Protein AF-A0AAE1WZP8-F1 (afdb_monomer_lite)

InterPro domains:
  IPR043128 Reverse transcriptase/Diguanylate cyclase domain [G3DSA:3.30.70.270] (137-211)
  IPR043502 DNA/RNA polymerase superfamily [SSF56672] (82-209)
  IPR051320 Viral Replication and Maturation Polyprotein [PTHR33064] (135-206)

Sequence (213 aa):
MIGGAFGMPWFRVKTPPIYFHDTGADILLEIKNLKEAVQELKTIELSEESKLSLENVKRLIQRNFSENPLAWWDRNKIEATLKIKEECKYEYVRYKPIQMNMEDKKEMQMIIKEHINLGLIEPGISAYSSPGFLEHIVEKIRNFPDILKDKKHLQSFLGVVNFAGIFIKDLAKYRKNFRPLLKETESVKWKWEEIHTQRVRELKQVCNTTRRG

Structure (mmCIF, N/CA/C/O backbone):
data_AF-A0AAE1WZP8-F1
#
_entry.id   AF-A0AAE1WZP8-F1
#
loop_
_atom_site.group_PDB
_atom_site.id
_atom_site.type_symbol
_atom_site.label_atom_id
_atom_site.label_alt_id
_atom_site.label_comp_id
_atom_site.label_asym_id
_atom_site.label_entity_id
_atom_site.label_seq_id
_atom_site.pdbx_PDB_ins_code
_atom_site.Cartn_x
_atom_site.Cartn_y
_atom_site.Cartn_z
_atom_site.occupancy
_atom_site.B_iso_or_equiv
_atom_site.auth_seq_id
_atom_site.auth_comp_id
_atom_site.auth_asym_id
_atom_site.auth_atom_id
_atom_site.pdbx_PDB_model_num
ATOM 1 N N . MET A 1 1 ? -45.539 -80.902 21.750 1.00 34.12 1 MET A N 1
ATOM 2 C CA . MET A 1 1 ? -44.436 -81.749 21.257 1.00 34.12 1 MET A CA 1
ATOM 3 C C . MET A 1 1 ? -43.178 -80.897 21.224 1.00 34.12 1 MET A C 1
ATOM 5 O O . MET A 1 1 ? -43.237 -79.866 20.579 1.00 34.12 1 MET A O 1
ATOM 9 N N . ILE A 1 2 ? -42.132 -81.349 21.940 1.00 34.28 2 ILE A N 1
ATOM 10 C CA . ILE A 1 2 ? -40.676 -81.123 21.741 1.00 34.28 2 ILE A CA 1
ATOM 11 C C . ILE A 1 2 ? -40.181 -79.675 21.529 1.00 34.28 2 ILE A C 1
ATOM 13 O O . ILE A 1 2 ? -40.599 -78.997 20.610 1.00 34.28 2 ILE A O 1
ATOM 17 N N . GLY A 1 3 ? -39.226 -79.142 22.285 1.00 33.25 3 GLY A N 1
ATOM 18 C CA . GLY A 1 3 ? -38.336 -79.727 23.280 1.00 33.25 3 GLY A CA 1
ATOM 19 C C . GLY A 1 3 ? -37.369 -78.652 23.786 1.00 33.25 3 GLY A C 1
ATOM 20 O O . GLY A 1 3 ? -37.093 -77.675 23.093 1.00 33.25 3 GLY A O 1
ATOM 21 N N . GLY A 1 4 ? -36.887 -78.826 25.015 1.00 40.91 4 GLY A N 1
ATOM 22 C CA . GLY A 1 4 ? -35.763 -78.064 25.549 1.00 40.91 4 GLY A CA 1
ATOM 23 C C . GLY A 1 4 ? -34.424 -78.728 25.221 1.00 40.91 4 GLY A C 1
ATOM 24 O O . GLY A 1 4 ? -34.365 -79.943 25.063 1.00 40.91 4 GLY A O 1
ATOM 25 N N . ALA A 1 5 ? -33.362 -77.924 25.172 1.00 38.69 5 ALA A N 1
ATOM 26 C CA . ALA A 1 5 ? -31.972 -78.283 25.485 1.00 38.69 5 ALA A CA 1
ATOM 27 C C . ALA A 1 5 ? -31.170 -76.966 25.571 1.00 38.69 5 ALA A C 1
ATOM 29 O O . ALA A 1 5 ? -31.147 -76.199 24.618 1.00 38.69 5 ALA A O 1
ATOM 30 N N . PHE A 1 6 ? -30.804 -76.510 26.771 1.00 39.47 6 PHE A N 1
ATOM 31 C CA . PHE A 1 6 ? -29.523 -76.744 27.463 1.00 39.47 6 PHE A CA 1
ATOM 32 C C . PHE A 1 6 ? -28.295 -76.087 26.806 1.00 39.47 6 PHE A C 1
ATOM 34 O O . PHE A 1 6 ? -27.862 -76.476 25.729 1.00 39.47 6 PHE A O 1
ATOM 41 N N . GLY A 1 7 ? -27.694 -75.143 27.542 1.00 35.16 7 GLY A N 1
ATOM 42 C CA . GLY A 1 7 ? -26.375 -74.562 27.279 1.00 35.16 7 GLY A CA 1
ATOM 43 C C . GLY A 1 7 ? -26.031 -73.443 28.274 1.00 35.16 7 GLY A C 1
ATOM 44 O O . GLY A 1 7 ? -26.263 -72.273 27.990 1.00 35.16 7 GLY A O 1
ATOM 45 N N . MET A 1 8 ? -25.518 -73.794 29.461 1.00 39.06 8 MET A N 1
ATOM 46 C CA . MET A 1 8 ? -24.848 -72.852 30.384 1.00 39.06 8 MET A CA 1
ATOM 47 C C . MET A 1 8 ? -23.425 -72.505 29.871 1.00 39.06 8 MET A C 1
ATOM 49 O O . MET A 1 8 ? -22.924 -73.199 28.991 1.00 39.06 8 MET A O 1
ATOM 53 N N . PRO A 1 9 ? -22.668 -71.588 30.503 1.00 46.19 9 PRO A N 1
ATOM 54 C CA . PRO A 1 9 ? -22.940 -70.165 30.660 1.00 46.19 9 PRO A CA 1
ATOM 55 C C . PRO A 1 9 ? -21.744 -69.345 30.122 1.00 46.19 9 PRO A C 1
ATOM 57 O O . PRO A 1 9 ? -20.611 -69.505 30.571 1.00 46.19 9 PRO A O 1
ATOM 60 N N . TRP A 1 10 ? -21.970 -68.404 29.206 1.00 38.78 10 TRP A N 1
ATOM 61 C CA . TRP A 1 10 ? -20.949 -67.391 28.924 1.00 38.78 10 TRP A CA 1
ATOM 62 C C . TRP A 1 10 ? -20.972 -66.362 30.056 1.00 38.78 10 TRP A C 1
ATOM 64 O O . TRP A 1 10 ? -22.000 -65.733 30.317 1.00 38.78 10 TRP A O 1
ATOM 74 N N . PHE A 1 11 ? -19.851 -66.233 30.764 1.00 37.28 11 PHE A N 1
ATOM 75 C CA . PHE A 1 11 ? -19.639 -65.256 31.828 1.00 37.28 11 PHE A CA 1
ATOM 76 C C . PHE A 1 11 ? -20.033 -63.850 31.353 1.00 37.28 11 PHE A C 1
ATOM 78 O O . PHE A 1 11 ? -19.379 -63.256 30.499 1.00 37.28 11 PHE A O 1
ATOM 85 N N . ARG A 1 12 ? -21.119 -63.307 31.912 1.00 41.16 12 ARG A N 1
ATOM 86 C CA . ARG A 1 12 ? -21.537 -61.923 31.682 1.00 41.16 12 ARG A CA 1
ATOM 87 C C . ARG A 1 12 ? -20.809 -61.051 32.698 1.00 41.16 12 ARG A C 1
ATOM 89 O O . ARG A 1 12 ? -21.093 -61.134 33.892 1.00 41.16 12 ARG A O 1
ATOM 96 N N . VAL A 1 13 ? -19.875 -60.225 32.234 1.00 45.53 13 VAL A N 1
ATOM 97 C CA . VAL A 1 13 ? -19.296 -59.152 33.049 1.00 45.53 13 VAL A CA 1
ATOM 98 C C . VAL A 1 13 ? -20.457 -58.266 33.504 1.00 45.53 13 VAL A C 1
ATOM 100 O O . VAL A 1 13 ? -21.122 -57.636 32.683 1.00 45.53 13 VAL A O 1
ATOM 103 N N . LYS A 1 14 ? -20.764 -58.267 34.804 1.00 40.66 14 LYS A N 1
ATOM 104 C CA . LYS A 1 14 ? -21.734 -57.336 35.388 1.00 40.66 14 LYS A CA 1
ATOM 105 C C . LYS A 1 14 ? -21.054 -55.975 35.520 1.00 40.66 14 LYS A C 1
ATOM 107 O O . LYS A 1 14 ? -20.551 -55.644 36.586 1.00 40.66 14 LYS A O 1
ATOM 112 N N . THR A 1 15 ? -21.030 -55.182 34.456 1.00 44.91 15 THR A N 1
ATOM 113 C CA . THR A 1 15 ? -20.923 -53.733 34.645 1.00 44.91 15 THR A CA 1
ATOM 114 C C . THR A 1 15 ? -22.269 -53.267 35.206 1.00 44.91 15 THR A C 1
ATOM 116 O O . THR A 1 15 ? -23.292 -53.516 34.556 1.00 44.91 15 THR A O 1
ATOM 119 N N . PRO A 1 16 ? -22.328 -52.683 36.416 1.00 38.69 16 PRO A N 1
ATOM 120 C CA . PRO A 1 16 ? -23.576 -52.137 36.930 1.00 38.69 16 PRO A CA 1
ATOM 121 C C . PRO A 1 16 ? -24.092 -51.049 35.972 1.00 38.69 16 PRO A C 1
ATOM 123 O O . PRO A 1 16 ? -23.281 -50.383 35.321 1.00 38.69 16 PRO A O 1
ATOM 126 N N . PRO A 1 17 ? -25.417 -50.869 35.843 1.00 46.97 17 PRO A N 1
ATOM 127 C CA . PRO A 1 17 ? -25.960 -49.780 35.047 1.00 46.97 17 PRO A CA 1
ATOM 128 C C . PRO A 1 17 ? -25.475 -48.464 35.653 1.00 46.97 17 PRO A C 1
ATOM 130 O O . PRO A 1 17 ? -25.632 -48.243 36.855 1.00 46.97 17 PRO A O 1
ATOM 133 N N . ILE A 1 18 ? -24.878 -47.600 34.835 1.00 47.03 18 ILE A N 1
ATOM 134 C CA . ILE A 1 18 ? -24.654 -46.209 35.221 1.00 47.03 18 ILE A CA 1
ATOM 135 C C . ILE A 1 18 ? -26.037 -45.560 35.195 1.00 47.03 18 ILE A C 1
ATOM 137 O O . ILE A 1 18 ? -26.525 -45.146 34.145 1.00 47.03 18 ILE A O 1
ATOM 141 N N . TYR A 1 19 ? -26.711 -45.559 36.341 1.00 44.88 19 TYR A N 1
ATOM 142 C CA . TYR A 1 19 ? -27.886 -44.729 36.542 1.00 44.88 19 TYR A CA 1
ATOM 143 C C . TYR A 1 19 ? -27.382 -43.300 36.715 1.00 44.88 19 TYR A C 1
ATOM 145 O O . TYR A 1 19 ? -26.834 -42.947 37.757 1.00 44.88 19 TYR A O 1
ATOM 153 N N . PHE A 1 20 ? -27.528 -42.485 35.671 1.00 48.66 20 PHE A N 1
ATOM 154 C CA . PHE A 1 20 ? -27.508 -41.042 35.851 1.00 48.66 20 PHE A CA 1
ATOM 155 C C . PHE A 1 20 ? -28.728 -40.706 36.709 1.00 48.66 20 PHE A C 1
ATOM 157 O O . PHE A 1 20 ? -29.865 -40.834 36.259 1.00 48.66 20 PHE A O 1
ATOM 164 N N . HIS A 1 21 ? -28.475 -40.386 37.975 1.00 48.47 21 HIS A N 1
ATOM 165 C CA . HIS A 1 21 ? -29.495 -40.026 38.956 1.00 48.47 21 HIS A CA 1
ATOM 166 C C . HIS A 1 21 ? -29.994 -38.588 38.807 1.00 48.47 21 HIS A C 1
ATOM 168 O O . HIS A 1 21 ? -30.741 -38.137 39.663 1.00 48.47 21 HIS A O 1
ATOM 174 N N . ASP A 1 22 ? -29.655 -37.902 37.720 1.00 55.53 22 ASP A N 1
ATOM 175 C CA . ASP A 1 22 ? -30.208 -36.586 37.440 1.00 55.53 22 ASP A CA 1
ATOM 176 C C . ASP A 1 22 ? -31.364 -36.776 36.471 1.00 55.53 22 ASP A C 1
ATOM 178 O O . ASP A 1 22 ? -31.194 -36.974 35.261 1.00 55.53 22 ASP A O 1
ATOM 182 N N . THR A 1 23 ? -32.576 -36.782 37.023 1.00 59.12 23 THR A N 1
ATOM 183 C CA . THR A 1 23 ? -33.758 -36.702 36.177 1.00 59.12 23 THR A CA 1
ATOM 184 C C . THR A 1 23 ? -33.662 -35.387 35.408 1.00 59.12 23 THR A C 1
ATOM 186 O O . THR A 1 23 ? -33.235 -34.375 35.955 1.00 59.12 23 THR A O 1
ATOM 189 N N . GLY A 1 24 ? -34.047 -35.350 34.129 1.00 60.78 24 GLY A N 1
ATOM 190 C CA . GLY A 1 24 ? -34.018 -34.098 33.355 1.00 60.78 24 GLY A CA 1
ATOM 191 C C . GLY A 1 24 ? -34.759 -32.934 34.040 1.00 60.78 24 GLY A C 1
ATOM 192 O O . GLY A 1 24 ? -34.512 -31.779 33.714 1.00 60.78 24 GLY A O 1
ATOM 193 N N . ALA A 1 25 ? -35.622 -33.229 35.018 1.00 66.12 25 ALA A N 1
ATOM 194 C CA . ALA A 1 25 ? -36.260 -32.262 35.900 1.00 66.12 25 ALA A CA 1
ATOM 195 C C . ALA A 1 25 ? -35.281 -31.533 36.843 1.00 66.12 25 ALA A C 1
ATOM 197 O O . ALA A 1 25 ? -35.442 -30.329 37.027 1.00 66.12 25 ALA A O 1
ATOM 198 N N . ASP A 1 26 ? -34.261 -32.208 37.379 1.00 68.94 26 ASP A N 1
ATOM 199 C CA . ASP A 1 26 ? -33.271 -31.620 38.296 1.00 68.94 26 ASP A CA 1
ATOM 200 C C . ASP A 1 26 ? -32.398 -30.591 37.566 1.00 68.94 26 ASP A C 1
ATOM 202 O O . ASP A 1 26 ? -32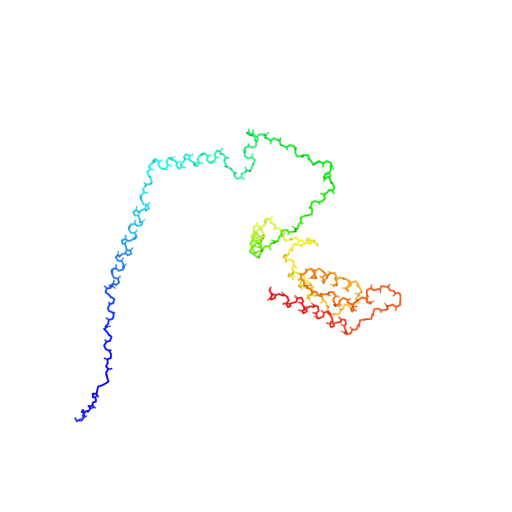.250 -29.452 38.009 1.00 68.94 26 ASP A O 1
ATOM 206 N N . ILE A 1 27 ? -31.946 -30.935 36.355 1.00 72.50 27 ILE A N 1
ATOM 207 C CA . ILE A 1 27 ? -31.181 -30.027 35.484 1.00 72.50 27 ILE A CA 1
ATOM 208 C C . ILE A 1 27 ? -32.029 -28.809 35.087 1.00 72.50 27 ILE A C 1
ATOM 210 O O . ILE A 1 27 ? -31.543 -27.678 35.058 1.00 72.50 27 ILE A O 1
ATOM 214 N N . LEU A 1 28 ? -33.313 -29.012 34.775 1.00 74.88 28 LEU A N 1
ATOM 215 C CA . LEU A 1 28 ? -34.216 -27.918 34.409 1.00 74.88 28 LEU A CA 1
ATOM 216 C C . LEU A 1 28 ? -34.517 -26.990 35.590 1.00 74.88 28 LEU A C 1
ATOM 218 O O . LEU A 1 28 ? -34.622 -25.776 35.392 1.00 74.88 28 LEU A O 1
ATOM 222 N N . LEU A 1 29 ? -34.632 -27.539 36.800 1.00 81.19 29 LEU A N 1
ATOM 223 C CA . LEU A 1 29 ? -34.808 -26.766 38.025 1.00 81.19 29 LEU A CA 1
ATOM 224 C C . LEU A 1 29 ? -33.563 -25.926 38.325 1.00 81.19 29 LEU A C 1
ATOM 226 O O . LEU A 1 29 ? -33.678 -24.742 38.632 1.00 81.19 29 LEU A O 1
ATOM 230 N N . GLU A 1 30 ? -32.375 -26.494 38.144 1.00 82.94 30 GLU A N 1
ATOM 231 C CA . GLU A 1 30 ? -31.119 -25.781 38.358 1.00 82.94 30 GLU A CA 1
ATOM 232 C C . GLU A 1 30 ? -30.898 -24.671 37.321 1.00 82.94 30 GLU A C 1
ATOM 234 O O . GLU A 1 30 ? -30.557 -23.542 37.675 1.00 82.94 30 GLU A O 1
ATOM 239 N N . ILE A 1 31 ? -31.218 -24.923 36.046 1.00 83.38 31 ILE A N 1
ATOM 240 C CA . ILE A 1 31 ? -31.212 -23.888 34.997 1.00 83.38 31 ILE A CA 1
ATOM 241 C C . ILE A 1 31 ? -32.196 -22.758 35.325 1.00 83.38 31 ILE A C 1
ATOM 243 O O . ILE A 1 31 ? -31.906 -21.589 35.057 1.00 83.38 31 ILE A O 1
ATOM 247 N N . LYS A 1 32 ? -33.368 -23.084 35.879 1.00 88.19 32 LYS A N 1
ATOM 248 C CA . LYS A 1 32 ? -34.363 -22.087 36.284 1.00 88.19 32 LYS A CA 1
ATOM 249 C C . LYS A 1 32 ? -33.835 -21.222 37.432 1.00 88.19 32 LYS A C 1
ATOM 251 O O . LYS A 1 32 ? -33.848 -20.000 37.304 1.00 88.19 32 LYS A O 1
ATOM 256 N N . ASN A 1 33 ? -33.284 -21.843 38.472 1.00 87.62 33 ASN A N 1
ATOM 257 C CA . ASN A 1 33 ? -32.712 -21.143 39.623 1.00 87.62 33 ASN A CA 1
ATOM 258 C C . ASN A 1 33 ? -31.534 -20.244 39.212 1.00 87.62 33 ASN A C 1
ATOM 260 O O . ASN A 1 33 ? -31.435 -19.103 39.654 1.00 87.62 33 ASN A O 1
ATOM 264 N N . LEU A 1 34 ? -30.670 -20.711 38.305 1.00 86.00 34 LEU A N 1
ATOM 265 C CA . LEU A 1 34 ? -29.562 -19.912 37.770 1.00 86.00 34 LEU A CA 1
ATOM 266 C C . LEU A 1 34 ? -30.053 -18.704 36.961 1.00 86.00 34 LEU A C 1
ATOM 268 O O . LEU A 1 34 ? -29.465 -17.627 37.043 1.00 86.00 34 LEU A O 1
ATOM 272 N N . LYS A 1 35 ? -31.136 -18.850 36.189 1.00 86.69 35 LYS A N 1
ATOM 273 C CA . LYS A 1 35 ? -31.743 -17.722 35.464 1.00 86.69 35 LYS A CA 1
ATOM 274 C C . LYS A 1 35 ? -32.343 -16.691 36.411 1.00 86.69 35 LYS A C 1
ATOM 276 O O . LYS A 1 35 ? -32.184 -15.499 36.161 1.00 86.69 35 LYS A O 1
ATOM 281 N N . GLU A 1 36 ? -33.004 -17.142 37.471 1.00 87.12 36 GLU A N 1
ATOM 282 C CA . GLU A 1 36 ? -33.567 -16.271 38.504 1.00 87.12 36 GLU A CA 1
ATOM 283 C C . GLU A 1 36 ? -32.449 -15.524 39.249 1.00 87.12 36 GLU A C 1
ATOM 285 O O . GLU A 1 36 ? -32.481 -14.297 39.301 1.00 87.12 36 GLU A O 1
ATOM 290 N N . ALA A 1 37 ? -31.373 -16.208 39.652 1.00 81.81 37 ALA A N 1
ATOM 291 C CA . ALA A 1 37 ? -30.208 -15.580 40.283 1.00 81.81 37 ALA A CA 1
ATOM 292 C C . ALA A 1 37 ? -29.503 -14.549 39.374 1.00 81.81 37 ALA A C 1
ATOM 294 O O . ALA A 1 37 ? -29.108 -13.473 39.821 1.00 81.81 37 ALA A O 1
ATOM 295 N N . VAL A 1 38 ? -29.363 -14.828 38.072 1.00 79.75 38 VAL A N 1
ATOM 296 C CA . VAL A 1 38 ? -28.800 -13.862 37.105 1.00 79.75 38 VAL A CA 1
ATOM 297 C C . VAL A 1 38 ? -29.716 -12.650 36.919 1.00 79.75 38 VAL A C 1
ATOM 299 O O . VAL A 1 38 ? -29.230 -11.535 36.715 1.00 79.75 38 VAL A O 1
ATOM 302 N N . GLN A 1 39 ? -31.032 -12.849 36.972 1.00 79.06 39 GLN A N 1
ATOM 303 C CA . GLN A 1 39 ? -31.999 -11.762 36.897 1.00 79.06 39 GLN A CA 1
ATOM 304 C C . GLN A 1 39 ? -31.922 -10.876 38.146 1.00 79.06 39 GLN A C 1
ATOM 306 O O . GLN A 1 39 ? -31.907 -9.654 38.009 1.00 79.06 39 GLN A O 1
ATOM 311 N N . GLU A 1 40 ? -31.766 -11.476 39.327 1.00 75.25 40 GLU A N 1
ATOM 312 C CA . GLU A 1 40 ? -31.551 -10.759 40.586 1.00 75.25 40 GLU A CA 1
ATOM 313 C C . GLU A 1 40 ? -30.248 -9.946 40.568 1.00 75.25 40 GLU A C 1
ATOM 315 O O . GLU A 1 40 ? -30.263 -8.762 40.905 1.00 75.25 40 GLU A O 1
ATOM 320 N N . LEU A 1 41 ? -29.145 -10.517 40.065 1.00 69.31 41 LEU A N 1
ATOM 321 C CA . LEU A 1 41 ? -27.870 -9.807 39.882 1.00 69.31 41 LEU A CA 1
ATOM 322 C C . LEU A 1 41 ? -27.983 -8.614 38.917 1.00 69.31 41 LEU A C 1
ATOM 324 O O . LEU A 1 41 ? -27.344 -7.587 39.134 1.00 69.31 41 LEU A O 1
ATOM 328 N N . LYS A 1 42 ? -28.804 -8.718 37.862 1.00 67.81 42 LYS A N 1
ATOM 329 C CA . LYS A 1 42 ? -29.089 -7.595 36.945 1.00 67.81 42 LYS A CA 1
ATOM 330 C C . LYS A 1 42 ? -29.916 -6.491 37.598 1.00 67.81 42 LYS A C 1
ATOM 332 O O . LYS A 1 42 ? -29.819 -5.342 37.174 1.00 67.81 42 LYS A O 1
ATOM 337 N N . THR A 1 43 ? -30.732 -6.839 38.589 1.00 62.34 43 THR A N 1
ATOM 338 C CA . THR A 1 43 ? -31.536 -5.892 39.369 1.00 62.34 43 THR A CA 1
ATOM 339 C C . THR A 1 43 ? -30.816 -5.353 40.599 1.00 62.34 43 THR A C 1
ATOM 341 O O . THR A 1 43 ? -31.386 -4.507 41.283 1.00 62.34 43 THR A O 1
ATOM 344 N N . ILE A 1 44 ? -29.576 -5.787 40.878 1.00 65.94 44 ILE A N 1
ATOM 345 C CA . ILE A 1 44 ? -28.726 -5.119 41.867 1.00 65.94 44 ILE A CA 1
ATOM 346 C C . ILE A 1 44 ? -28.477 -3.707 41.352 1.00 65.94 44 ILE A C 1
ATOM 348 O O . ILE A 1 44 ? -27.626 -3.449 40.497 1.00 65.94 44 ILE A O 1
ATOM 352 N N . GLU A 1 45 ? -29.272 -2.778 41.864 1.00 65.75 45 GLU A N 1
ATOM 353 C CA . GLU A 1 45 ? -29.064 -1.369 41.641 1.00 65.75 45 GLU A CA 1
ATOM 354 C C . GLU A 1 45 ? -27.711 -1.000 42.243 1.00 65.75 45 GLU A C 1
ATOM 356 O O . GLU A 1 45 ? -27.508 -1.049 43.455 1.00 65.75 45 GLU A O 1
ATOM 361 N N . LEU A 1 46 ? -26.765 -0.633 41.376 1.00 62.41 46 LEU A N 1
ATOM 362 C CA . LEU A 1 46 ? -25.550 0.068 41.784 1.00 62.41 46 LEU A CA 1
ATOM 363 C C . LEU A 1 46 ? -25.936 1.171 42.776 1.00 62.41 46 LEU A C 1
ATOM 365 O O . LEU A 1 46 ? -26.864 1.936 42.483 1.00 62.41 46 LEU A O 1
ATOM 369 N N . SER A 1 47 ? -25.237 1.246 43.918 1.00 70.75 47 SER A N 1
ATOM 370 C CA . SER A 1 47 ? -25.530 2.257 44.938 1.00 70.75 47 SER A CA 1
ATOM 371 C C . SER A 1 47 ? -25.593 3.640 44.289 1.00 70.75 47 SER A C 1
ATOM 373 O O . SER A 1 47 ? -24.835 3.933 43.355 1.00 70.75 47 SER A O 1
ATOM 375 N N . GLU A 1 48 ? -26.510 4.491 44.748 1.00 76.19 48 GLU A N 1
ATOM 376 C CA . GLU A 1 48 ? -26.689 5.832 44.175 1.00 76.19 48 GLU A CA 1
ATOM 377 C C . GLU A 1 48 ? -25.373 6.624 44.156 1.00 76.19 48 GLU A C 1
ATOM 379 O O . GLU A 1 48 ? -25.083 7.337 43.197 1.00 76.19 48 GLU A O 1
ATOM 384 N N . GLU A 1 49 ? -24.517 6.399 45.153 1.00 80.44 49 GLU A N 1
ATOM 385 C CA . GLU A 1 49 ? -23.173 6.966 45.251 1.00 80.44 49 GLU A CA 1
ATOM 386 C C . GLU A 1 49 ? -22.243 6.509 44.110 1.00 80.44 49 GLU A C 1
ATOM 388 O O . GLU A 1 49 ? -21.526 7.317 43.515 1.00 80.44 49 GLU A O 1
ATOM 393 N N . SER A 1 50 ? -22.310 5.232 43.723 1.00 77.38 50 SER A N 1
ATOM 394 C CA . SER A 1 50 ? -21.536 4.682 42.600 1.00 77.38 50 SER A CA 1
ATOM 395 C C . SER A 1 50 ? -22.018 5.230 41.255 1.00 77.38 50 SER A C 1
ATOM 397 O O . SER A 1 50 ? -21.206 5.558 40.386 1.00 77.38 50 SER A O 1
ATOM 399 N N . LYS A 1 51 ? -23.340 5.378 41.086 1.00 83.31 51 LYS A N 1
ATOM 400 C CA . LYS A 1 51 ? -23.947 5.993 39.892 1.00 83.31 51 LYS A CA 1
ATOM 401 C C . LYS A 1 51 ? -23.539 7.465 39.768 1.00 83.31 51 LYS A C 1
ATOM 403 O O . LYS A 1 51 ? -23.137 7.900 38.689 1.00 83.31 51 LYS A O 1
ATOM 408 N N . LEU A 1 52 ? -23.577 8.207 40.877 1.00 87.31 52 LEU A N 1
ATOM 409 C CA . LEU A 1 52 ? -23.167 9.610 40.939 1.00 87.31 52 LEU A CA 1
ATOM 410 C C . LEU A 1 52 ? -21.676 9.783 40.619 1.00 87.31 52 LEU A C 1
ATOM 412 O O . LEU A 1 52 ? -21.300 10.673 39.856 1.00 87.31 52 LEU A O 1
ATOM 416 N N . SER A 1 53 ? -20.828 8.905 41.157 1.00 88.19 53 SER A N 1
ATOM 417 C CA . SER A 1 53 ? -19.394 8.880 40.860 1.00 88.19 53 SER A CA 1
ATOM 418 C C . SER A 1 53 ? -19.124 8.636 39.370 1.00 88.19 53 SER A C 1
ATOM 420 O O . SER A 1 53 ? -18.375 9.388 38.743 1.00 88.19 53 SER A O 1
ATOM 422 N N . LEU A 1 54 ? -19.803 7.654 38.765 1.00 88.38 54 LEU A N 1
ATOM 423 C CA . LEU A 1 54 ? -19.674 7.354 37.337 1.00 88.38 54 LEU A CA 1
ATOM 424 C C . LEU A 1 54 ? -20.077 8.551 36.463 1.00 88.38 54 LEU A C 1
ATOM 426 O O . LEU A 1 54 ? -19.400 8.862 35.482 1.00 88.38 54 LEU A O 1
ATOM 430 N N . GLU A 1 55 ? -21.156 9.240 36.827 1.00 91.00 55 GLU A N 1
ATOM 431 C CA . GLU A 1 55 ? -21.633 10.417 36.101 1.00 91.00 55 GLU A CA 1
ATOM 432 C C . GLU A 1 55 ? -20.652 11.594 36.206 1.00 91.00 55 GLU A C 1
ATOM 434 O O . GLU A 1 55 ? -20.371 12.276 35.217 1.00 91.00 55 GLU A O 1
ATOM 439 N N . ASN A 1 56 ? -20.046 11.792 37.379 1.00 91.94 56 ASN A N 1
ATOM 440 C CA . ASN A 1 56 ? -18.997 12.793 37.567 1.00 91.94 56 ASN A CA 1
ATOM 441 C C . ASN A 1 56 ? -17.760 12.489 36.711 1.00 91.94 56 ASN A C 1
ATOM 443 O O . ASN A 1 56 ? -17.219 13.395 36.071 1.00 91.94 56 ASN A O 1
ATOM 447 N N . VAL A 1 57 ? -17.341 11.222 36.642 1.00 90.50 57 VAL A N 1
ATOM 448 C CA . VAL A 1 57 ? -16.227 10.787 35.785 1.00 90.50 57 VAL A CA 1
ATOM 449 C C . VAL A 1 57 ? -16.549 11.027 34.310 1.00 90.50 57 VAL A C 1
ATOM 451 O O . VAL A 1 57 ? -15.741 11.632 33.606 1.00 90.50 57 VAL A O 1
ATOM 454 N N . LYS A 1 58 ? -17.741 10.643 33.837 1.00 90.31 58 LYS A N 1
ATOM 455 C CA . LYS A 1 58 ? -18.171 10.892 32.448 1.00 90.31 58 LYS A CA 1
ATOM 456 C C . LYS A 1 58 ? -18.149 12.377 32.102 1.00 90.31 58 LYS A C 1
ATOM 458 O O . LYS A 1 58 ? -17.617 12.754 31.058 1.00 90.31 58 LYS A O 1
ATOM 463 N N . ARG A 1 59 ? -18.654 13.225 32.999 1.00 89.69 59 ARG A N 1
ATOM 464 C CA . ARG A 1 59 ? -18.655 14.682 32.822 1.00 89.69 59 ARG A CA 1
ATOM 465 C C . ARG A 1 59 ? -17.237 15.247 32.748 1.00 89.69 59 ARG A C 1
ATOM 467 O O . ARG A 1 59 ? -16.959 16.101 31.909 1.00 89.69 59 ARG A O 1
ATOM 474 N N . LEU A 1 60 ? -16.328 14.767 33.599 1.00 89.31 60 LEU A N 1
ATOM 475 C CA . LEU A 1 60 ? -14.916 15.155 33.564 1.00 89.31 60 LEU A CA 1
ATOM 476 C C . LEU A 1 60 ? -14.237 14.724 32.264 1.00 89.31 60 LEU A C 1
ATOM 478 O O . LEU A 1 60 ? -13.442 15.496 31.726 1.00 89.31 60 LEU A O 1
ATOM 482 N N . ILE A 1 61 ? -14.561 13.534 31.753 1.00 87.44 61 ILE A N 1
ATOM 483 C CA . ILE A 1 61 ? -14.020 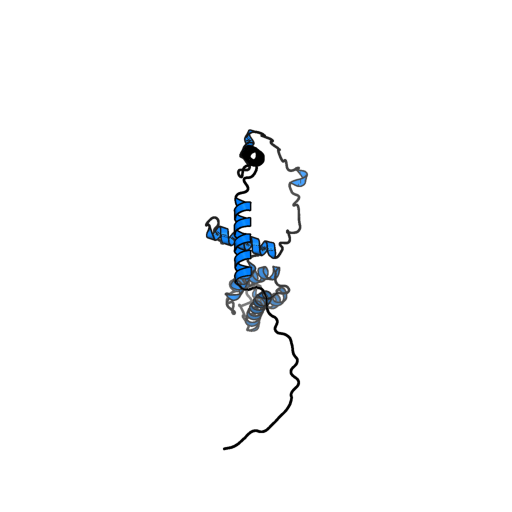13.045 30.485 1.00 87.44 61 ILE A CA 1
ATOM 484 C C . ILE A 1 61 ? -14.525 13.917 29.337 1.00 87.44 61 ILE A C 1
ATOM 486 O O . ILE A 1 61 ? -13.714 14.500 28.632 1.00 87.44 61 ILE A O 1
ATOM 490 N N . GLN A 1 62 ? -15.836 14.117 29.208 1.00 84.88 62 GLN A N 1
ATOM 491 C CA . GLN A 1 62 ? -16.420 14.936 28.135 1.00 84.88 62 GLN A CA 1
ATOM 492 C C . GLN A 1 62 ? -15.939 16.396 28.152 1.00 84.88 62 GLN A C 1
ATOM 494 O O . GLN A 1 62 ? -15.849 17.046 27.113 1.00 84.88 62 GLN A O 1
ATOM 499 N N . ARG A 1 63 ? -15.600 16.931 29.331 1.00 82.81 63 ARG A N 1
ATOM 500 C CA . ARG A 1 63 ? -15.072 18.296 29.471 1.00 82.81 63 ARG A CA 1
ATOM 501 C C . ARG A 1 63 ? -13.627 18.450 28.970 1.00 82.81 63 ARG A C 1
ATOM 503 O O . ARG A 1 63 ? -13.231 19.576 28.634 1.00 82.81 63 ARG A O 1
ATOM 510 N N . ASN A 1 64 ? -12.852 17.361 28.968 1.00 80.44 64 ASN A N 1
ATOM 511 C CA . ASN A 1 64 ? -11.400 17.361 28.746 1.00 80.44 64 ASN A CA 1
ATOM 512 C C . ASN A 1 64 ? -10.926 16.513 27.546 1.00 80.44 64 ASN A C 1
ATOM 514 O O . ASN A 1 64 ? -9.820 16.752 27.074 1.00 80.44 64 ASN A O 1
ATOM 518 N N . PHE A 1 65 ? -11.713 15.537 27.077 1.00 79.56 65 PHE A N 1
ATOM 519 C CA . PHE A 1 65 ? -11.371 14.582 26.012 1.00 79.56 65 PHE A CA 1
ATOM 520 C C . PHE A 1 65 ? -12.462 14.514 24.939 1.00 79.56 65 PHE A C 1
ATOM 522 O O . PHE A 1 65 ? -13.654 14.485 25.246 1.00 79.56 65 PHE A O 1
ATOM 529 N N . SER A 1 66 ? -12.051 14.619 23.677 1.00 82.75 66 SER A N 1
ATOM 530 C CA . SER A 1 66 ? -12.904 14.773 22.496 1.00 82.75 66 SER A CA 1
ATOM 531 C C . SER A 1 66 ? -12.210 14.068 21.350 1.00 82.75 66 SER A C 1
ATOM 533 O O . SER A 1 66 ? -10.986 14.118 21.244 1.00 82.75 66 SER A O 1
AT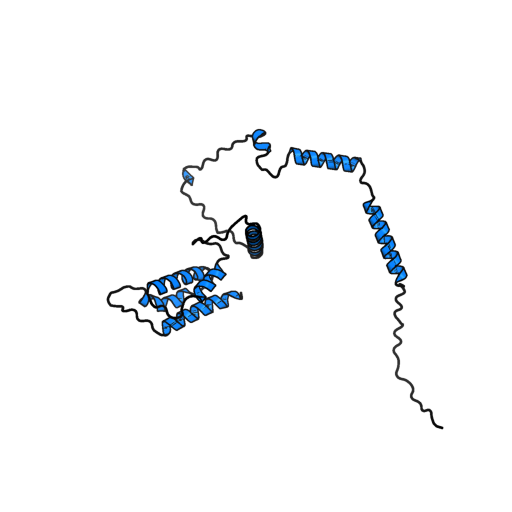OM 535 N N . GLU A 1 67 ? -13.013 13.466 20.483 1.00 80.44 67 GLU A N 1
ATOM 536 C CA . GLU A 1 67 ? -12.566 12.880 19.219 1.00 80.44 67 GLU A CA 1
ATOM 537 C C . GLU A 1 67 ? -11.962 13.935 18.282 1.00 80.44 67 GLU A C 1
ATOM 539 O O . GLU A 1 67 ? -11.145 13.621 17.422 1.00 80.44 67 GLU A O 1
ATOM 544 N N . ASN A 1 68 ? -12.338 15.209 18.449 1.00 80.50 68 ASN A N 1
ATOM 545 C CA . ASN A 1 68 ? -11.724 16.299 17.707 1.00 80.50 68 ASN A CA 1
ATOM 546 C C . ASN A 1 68 ? -10.410 16.730 18.395 1.00 80.50 68 ASN A C 1
ATOM 548 O O . ASN A 1 68 ? -10.469 17.362 19.458 1.00 80.50 68 ASN A O 1
ATOM 552 N N . PRO A 1 69 ? -9.237 16.499 17.771 1.00 75.31 69 PRO A N 1
ATOM 553 C CA . PRO A 1 69 ? -7.937 16.846 18.350 1.00 75.31 69 PRO A CA 1
ATOM 554 C C . PRO A 1 69 ? -7.737 18.358 18.547 1.00 75.31 69 PRO A C 1
ATOM 556 O O . PRO A 1 69 ? -6.844 18.766 19.285 1.00 75.31 69 PRO A O 1
ATOM 559 N N . LEU A 1 70 ? -8.570 19.200 17.923 1.00 78.62 70 LEU A N 1
ATOM 560 C CA . LEU A 1 70 ? -8.522 20.660 18.032 1.00 78.62 70 LEU A CA 1
ATOM 561 C C . LEU A 1 70 ? -9.581 21.247 18.975 1.00 78.62 70 LEU A C 1
ATOM 563 O O . LEU A 1 70 ? -9.625 22.464 19.141 1.00 78.62 70 LEU A O 1
ATOM 567 N N . ALA A 1 71 ? -10.416 20.427 19.623 1.00 80.38 71 ALA A N 1
ATOM 568 C CA . ALA A 1 71 ? -11.544 20.897 20.442 1.00 80.38 71 ALA A CA 1
ATOM 569 C C . ALA A 1 71 ? -11.155 21.888 21.559 1.00 80.38 71 ALA A C 1
ATOM 571 O O . ALA A 1 71 ? -11.989 22.674 22.010 1.00 80.38 71 ALA A O 1
ATOM 572 N N . TRP A 1 72 ? -9.894 21.861 22.002 1.00 80.62 72 TRP A N 1
ATOM 573 C CA . TRP A 1 72 ? -9.362 22.727 23.061 1.00 80.62 72 TRP A CA 1
ATOM 574 C C . TRP A 1 72 ? -8.122 23.508 22.675 1.00 80.62 72 TRP A C 1
ATOM 576 O O . TRP A 1 72 ? -7.434 24.028 23.555 1.00 80.62 72 TRP A O 1
ATOM 586 N N . TRP A 1 73 ? -7.867 23.632 21.374 1.00 73.75 73 TRP A N 1
ATOM 587 C CA . TRP A 1 73 ? -6.753 24.413 20.853 1.00 73.75 73 TRP A CA 1
ATOM 588 C C . TRP A 1 73 ? -6.737 25.841 21.422 1.00 73.75 73 TRP A C 1
ATOM 590 O O . TRP A 1 73 ? -5.703 26.323 21.877 1.00 73.75 73 TRP A O 1
ATOM 600 N N . ASP A 1 74 ? -7.911 26.471 21.536 1.00 80.06 74 ASP A N 1
ATOM 601 C CA . ASP A 1 74 ? -8.046 27.825 22.080 1.00 80.06 74 ASP A CA 1
ATOM 602 C C . ASP A 1 74 ? -7.657 27.960 23.561 1.00 80.06 74 ASP A C 1
ATOM 604 O O . ASP A 1 74 ? -7.298 29.059 23.987 1.00 80.06 74 ASP A O 1
ATOM 608 N N . ARG A 1 75 ? -7.712 26.871 24.349 1.00 79.62 75 ARG A N 1
ATOM 609 C CA . ARG A 1 75 ? -7.383 26.884 25.788 1.00 79.62 75 ARG A CA 1
ATOM 610 C C . ARG A 1 75 ? -5.876 26.914 26.030 1.00 79.62 75 ARG A C 1
ATOM 612 O O . ARG A 1 75 ? -5.418 27.627 26.914 1.00 79.62 75 ARG A O 1
ATOM 619 N N . ASN A 1 76 ? -5.126 26.142 25.244 1.00 68.81 76 ASN A N 1
ATOM 620 C CA . ASN A 1 76 ? -3.700 25.888 25.442 1.00 68.81 76 ASN A CA 1
ATOM 621 C C . ASN A 1 76 ? -2.936 26.124 24.136 1.00 68.81 76 ASN A C 1
ATOM 623 O O . ASN A 1 76 ? -2.355 25.183 23.609 1.00 68.81 76 ASN A O 1
ATOM 627 N N . LYS A 1 77 ? -2.935 27.364 23.625 1.00 76.25 77 LYS A N 1
ATOM 628 C CA . LYS A 1 77 ? -2.247 27.819 22.393 1.00 76.25 77 LYS A CA 1
ATOM 629 C C . LYS A 1 77 ? -0.715 27.690 22.469 1.00 76.25 77 LYS A C 1
ATOM 631 O O . LYS A 1 77 ? 0.024 28.662 22.348 1.00 76.25 77 LYS A O 1
ATOM 636 N N . ILE A 1 78 ? -0.229 26.492 22.761 1.00 78.12 78 ILE A N 1
ATOM 637 C CA . ILE A 1 78 ? 1.178 26.157 22.867 1.00 78.12 78 ILE A CA 1
ATOM 638 C C . ILE A 1 78 ? 1.677 26.017 21.437 1.00 78.12 78 ILE A C 1
ATOM 640 O O . ILE A 1 78 ? 1.465 25.005 20.771 1.00 78.12 78 ILE A O 1
ATOM 644 N N . GLU A 1 79 ? 2.328 27.066 20.962 1.00 75.44 79 GLU A N 1
ATOM 645 C CA . GLU A 1 79 ? 2.939 27.097 19.646 1.00 75.44 79 GLU A CA 1
ATOM 646 C C . GLU A 1 79 ? 4.413 26.708 19.777 1.00 75.44 79 GLU A C 1
ATOM 648 O O . GLU A 1 79 ? 5.221 27.421 20.372 1.00 75.44 79 GLU A O 1
ATOM 653 N N . ALA A 1 80 ? 4.780 25.554 19.222 1.00 77.44 80 ALA A N 1
ATOM 654 C CA . ALA A 1 80 ? 6.173 25.153 19.078 1.00 77.44 80 ALA A CA 1
ATOM 655 C C . ALA A 1 80 ? 6.599 25.378 17.625 1.00 77.44 80 ALA A C 1
ATOM 657 O O . ALA A 1 80 ? 6.075 24.753 16.704 1.00 77.44 80 ALA A O 1
ATOM 658 N N . THR A 1 81 ? 7.567 26.267 17.404 1.00 77.31 81 THR A N 1
ATOM 659 C CA . THR A 1 81 ? 8.134 26.463 16.065 1.00 77.31 81 THR A CA 1
ATOM 660 C C . THR A 1 81 ? 9.252 25.453 15.840 1.00 77.31 81 THR A C 1
ATOM 662 O O . THR A 1 81 ? 10.366 25.618 16.339 1.00 77.31 81 THR A O 1
ATOM 665 N N . LEU A 1 82 ? 8.966 24.405 15.070 1.00 79.62 82 LEU A N 1
ATOM 666 C CA . LEU A 1 82 ? 9.976 23.448 14.630 1.00 79.62 82 LEU A CA 1
ATOM 667 C C . LEU A 1 82 ? 10.779 24.063 13.479 1.00 79.62 82 LEU A C 1
ATOM 669 O O . LEU A 1 82 ? 10.264 24.251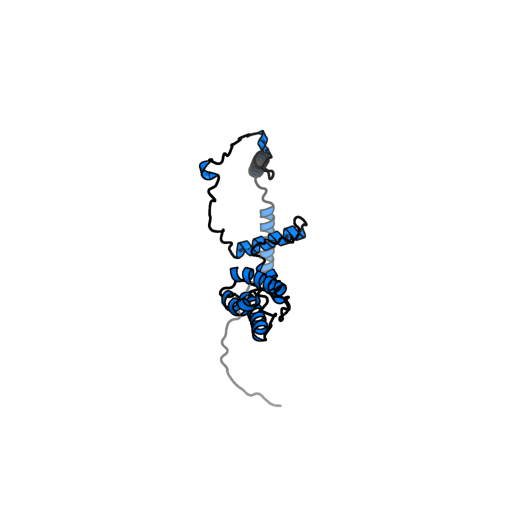 12.379 1.00 79.62 82 LEU A O 1
ATOM 673 N N . LYS A 1 83 ? 12.051 24.380 13.728 1.00 82.38 83 LYS A N 1
ATOM 674 C CA . LYS A 1 83 ? 12.996 24.774 12.678 1.00 82.38 83 LYS A CA 1
ATOM 675 C C . LYS A 1 83 ? 13.923 23.604 12.386 1.00 82.38 83 LYS A C 1
ATOM 677 O O . LYS A 1 83 ? 14.574 23.086 13.292 1.00 82.38 83 LYS A O 1
ATOM 682 N N . ILE A 1 84 ? 13.997 23.205 11.121 1.00 79.56 84 ILE A N 1
ATOM 683 C CA . ILE A 1 84 ? 15.027 22.270 10.666 1.00 79.56 84 ILE A CA 1
ATOM 684 C C . ILE A 1 84 ? 16.362 23.012 10.761 1.00 79.56 84 ILE A C 1
ATOM 686 O O . ILE A 1 84 ? 16.498 24.102 10.204 1.00 79.56 84 ILE A O 1
ATOM 690 N N . LYS A 1 85 ? 17.334 22.450 11.489 1.00 80.75 85 LYS A N 1
ATOM 691 C CA . LYS A 1 85 ? 18.699 22.992 11.512 1.00 80.75 85 LYS A CA 1
ATOM 692 C C . LYS A 1 85 ? 19.244 22.997 10.086 1.00 80.75 85 LYS A C 1
ATOM 694 O O . LYS A 1 85 ? 19.106 21.996 9.387 1.00 80.75 85 LYS A O 1
ATOM 699 N N . GLU A 1 86 ? 19.867 24.094 9.657 1.00 77.81 86 GLU A N 1
ATOM 700 C CA . GLU A 1 86 ? 20.393 24.214 8.287 1.00 77.81 86 GLU A CA 1
ATOM 701 C C . GLU A 1 86 ? 21.377 23.088 7.937 1.00 77.81 86 GLU A C 1
ATOM 703 O O . GLU A 1 86 ? 21.369 22.585 6.815 1.00 77.81 86 GLU A O 1
ATOM 708 N N . GLU A 1 87 ? 22.129 22.620 8.933 1.00 76.94 87 GLU A N 1
ATOM 709 C CA . GLU A 1 87 ? 23.043 21.474 8.866 1.00 76.94 87 GLU A CA 1
ATOM 710 C C . GLU A 1 87 ? 22.352 20.165 8.439 1.00 76.94 87 GLU A C 1
ATOM 712 O O . GLU A 1 87 ? 22.954 19.337 7.764 1.00 76.94 87 GLU A O 1
ATOM 717 N N . CYS A 1 88 ? 21.068 19.991 8.768 1.00 64.81 88 CYS A N 1
ATOM 718 C CA . CYS A 1 88 ? 20.294 18.780 8.479 1.00 64.81 88 CYS A CA 1
ATOM 719 C C . CYS A 1 88 ? 19.434 18.905 7.209 1.00 64.81 88 CYS A C 1
ATOM 721 O O . CYS A 1 88 ? 18.691 17.983 6.876 1.00 64.81 88 CYS A O 1
ATOM 723 N N . LYS A 1 89 ? 19.498 20.035 6.486 1.00 64.12 89 LYS A N 1
ATOM 724 C CA . LYS A 1 89 ? 18.604 20.339 5.350 1.00 64.12 89 LYS A CA 1
ATOM 725 C C . LYS A 1 89 ? 18.747 19.366 4.172 1.00 64.12 89 LYS A C 1
ATOM 727 O O . LYS A 1 89 ? 17.810 19.211 3.393 1.00 64.12 89 LYS A O 1
ATOM 732 N N . TYR A 1 90 ? 19.899 18.708 4.050 1.00 64.69 90 TYR A N 1
ATOM 733 C CA . TYR A 1 90 ? 20.213 17.790 2.946 1.00 64.69 90 TYR A CA 1
ATOM 734 C C . TYR A 1 90 ? 20.596 16.382 3.412 1.00 64.69 90 TYR A C 1
ATOM 736 O O . TYR A 1 90 ? 20.955 15.530 2.596 1.00 64.69 90 TYR A O 1
ATOM 744 N N . GLU A 1 91 ? 20.512 16.118 4.715 1.00 66.31 91 GLU A N 1
ATOM 745 C CA . GLU A 1 91 ? 20.859 14.824 5.278 1.00 66.31 91 GLU A CA 1
ATOM 746 C C . GLU A 1 91 ? 19.611 13.938 5.309 1.00 66.31 91 GLU A C 1
ATOM 748 O O . GLU A 1 91 ? 18.761 14.015 6.194 1.00 66.31 91 GLU A O 1
ATOM 753 N N . TYR A 1 92 ? 19.458 13.111 4.274 1.00 68.88 92 TYR A N 1
ATOM 754 C CA . TYR A 1 92 ? 18.380 12.131 4.225 1.00 68.88 92 TYR A CA 1
ATOM 755 C C . TYR A 1 92 ? 18.570 11.121 5.350 1.00 68.88 92 TYR A C 1
ATOM 757 O O . TYR A 1 92 ? 19.520 10.332 5.324 1.00 68.88 92 TYR A O 1
ATOM 765 N N . VAL A 1 93 ? 17.640 11.090 6.301 1.00 68.56 93 VAL A N 1
ATOM 766 C CA . VAL A 1 93 ? 17.655 10.062 7.336 1.00 68.56 93 VAL A CA 1
ATOM 767 C C . VAL A 1 93 ? 17.273 8.725 6.700 1.00 68.56 93 VAL A C 1
ATOM 769 O O . VAL A 1 93 ? 16.113 8.455 6.391 1.00 68.56 93 VAL A O 1
ATOM 772 N N . ARG A 1 94 ? 18.281 7.893 6.426 1.00 66.94 94 ARG A N 1
ATOM 773 C CA . ARG A 1 94 ? 18.092 6.575 5.813 1.00 66.94 94 ARG A CA 1
ATOM 774 C C . ARG A 1 94 ? 17.768 5.558 6.900 1.00 66.94 94 ARG A C 1
ATOM 776 O O . ARG A 1 94 ? 18.671 4.994 7.511 1.00 66.94 94 ARG A O 1
ATOM 783 N N . TYR A 1 95 ? 16.487 5.289 7.113 1.00 65.88 95 TYR A N 1
ATOM 784 C CA . TYR A 1 95 ? 16.060 4.153 7.926 1.00 65.88 95 TYR A CA 1
ATOM 785 C C . TYR A 1 95 ? 15.830 2.916 7.067 1.00 65.88 95 TYR A C 1
ATOM 787 O O . TYR A 1 95 ? 15.486 2.997 5.885 1.00 65.88 95 TYR A O 1
ATOM 795 N N . LYS A 1 96 ? 16.010 1.744 7.679 1.00 62.91 96 LYS A N 1
ATOM 796 C CA . LYS A 1 96 ? 15.543 0.500 7.071 1.00 62.91 96 LYS A CA 1
ATOM 797 C C . LYS A 1 96 ? 14.013 0.568 6.980 1.00 62.91 96 LYS A C 1
ATOM 799 O O . LYS A 1 96 ? 13.391 0.978 7.960 1.00 62.91 96 LYS A O 1
ATOM 804 N N . PRO A 1 97 ? 13.407 0.170 5.849 1.00 72.88 97 PRO A N 1
ATOM 805 C CA . PRO A 1 97 ? 11.958 0.097 5.740 1.00 72.88 97 PRO A CA 1
ATOM 806 C C . PRO A 1 97 ? 11.378 -0.726 6.890 1.00 72.88 97 PRO A C 1
ATOM 808 O O . PRO A 1 97 ? 11.909 -1.800 7.204 1.00 72.88 97 PRO A O 1
ATOM 811 N N . ILE A 1 98 ? 10.301 -0.219 7.492 1.00 72.69 98 ILE A N 1
ATOM 812 C CA . ILE A 1 98 ? 9.559 -0.933 8.530 1.00 72.69 98 ILE A CA 1
ATOM 813 C C . ILE A 1 98 ? 9.149 -2.285 7.943 1.00 72.69 98 ILE A C 1
ATOM 815 O O . ILE A 1 98 ? 8.532 -2.358 6.878 1.00 72.69 98 ILE A O 1
ATOM 819 N N . GLN A 1 99 ? 9.571 -3.362 8.600 1.00 69.94 99 GLN A N 1
ATOM 820 C CA . GLN A 1 99 ? 9.230 -4.710 8.173 1.00 69.94 99 GLN A CA 1
ATOM 821 C C . GLN A 1 99 ? 7.786 -4.973 8.583 1.00 69.94 99 GLN A C 1
ATOM 823 O O . GLN A 1 99 ? 7.492 -5.083 9.767 1.00 69.94 99 GLN A O 1
ATOM 828 N N . MET A 1 100 ? 6.893 -5.041 7.600 1.00 71.38 100 MET A N 1
ATOM 829 C CA . MET A 1 100 ? 5.480 -5.315 7.843 1.00 71.38 100 MET A CA 1
ATOM 830 C C . MET A 1 100 ? 5.293 -6.812 8.085 1.00 71.38 100 MET A C 1
ATOM 832 O O . MET A 1 100 ? 5.687 -7.625 7.235 1.00 71.38 100 MET A O 1
ATOM 836 N N . ASN A 1 101 ? 4.717 -7.173 9.231 1.00 83.69 101 ASN A N 1
ATOM 837 C CA . ASN A 1 101 ? 4.446 -8.569 9.556 1.00 83.69 101 ASN A CA 1
ATOM 838 C C . ASN A 1 101 ? 3.240 -9.089 8.723 1.00 83.69 101 ASN A C 1
ATOM 840 O O . ASN A 1 101 ? 2.625 -8.347 7.947 1.00 83.69 101 ASN A O 1
ATOM 844 N N . MET A 1 102 ? 2.952 -10.394 8.779 1.00 79.62 102 MET A N 1
ATOM 845 C CA . MET A 1 102 ? 1.867 -10.981 7.972 1.00 79.62 102 MET A CA 1
ATOM 846 C C . MET A 1 102 ? 0.471 -10.614 8.487 1.00 79.62 102 MET A C 1
ATOM 848 O O . MET A 1 102 ? -0.447 -10.493 7.678 1.00 79.62 102 MET A O 1
ATOM 852 N N . GLU A 1 103 ? 0.309 -10.414 9.791 1.00 80.88 103 GLU A N 1
ATOM 853 C CA . GLU A 1 103 ? -0.945 -9.972 10.404 1.00 80.88 103 GLU A CA 1
ATOM 854 C C . GLU A 1 103 ? -1.275 -8.519 10.029 1.00 80.88 103 GLU A C 1
ATOM 856 O O . GLU A 1 103 ? -2.363 -8.273 9.515 1.00 80.88 103 GLU A O 1
ATOM 861 N N . ASP A 1 104 ? -0.315 -7.599 10.129 1.00 76.31 104 ASP A N 1
ATOM 862 C CA . ASP A 1 104 ? -0.426 -6.191 9.729 1.00 76.31 104 ASP A CA 1
ATOM 863 C C . ASP A 1 104 ? -0.874 -6.072 8.267 1.00 76.31 104 ASP A C 1
ATOM 865 O O . ASP A 1 104 ? -1.696 -5.231 7.910 1.00 76.31 104 ASP A O 1
ATOM 869 N N . LYS A 1 105 ? -0.352 -6.941 7.387 1.00 75.69 105 LYS A N 1
ATOM 870 C CA . LYS A 1 105 ? -0.766 -6.988 5.976 1.00 75.69 105 LYS A CA 1
ATOM 871 C C . LYS A 1 105 ? -2.234 -7.367 5.824 1.00 75.69 105 LYS A C 1
ATOM 873 O O . LYS A 1 105 ? -2.922 -6.770 4.998 1.00 75.69 105 LYS A O 1
ATOM 878 N N . LYS A 1 106 ? -2.703 -8.365 6.575 1.00 82.38 106 LYS A N 1
ATOM 879 C CA . LYS A 1 106 ? -4.105 -8.807 6.532 1.00 82.38 106 LYS A CA 1
ATOM 880 C C . LYS A 1 106 ? -5.028 -7.728 7.090 1.00 82.38 106 LYS A C 1
ATOM 882 O O . LYS A 1 106 ? -6.050 -7.434 6.476 1.00 82.38 106 LYS A O 1
ATOM 887 N N . GLU A 1 107 ? -4.653 -7.125 8.213 1.00 82.94 107 GLU A N 1
ATOM 888 C CA . GLU A 1 107 ? -5.405 -6.038 8.837 1.00 82.94 107 GLU A CA 1
ATOM 889 C C . GLU A 1 107 ? -5.515 -4.844 7.885 1.00 82.94 107 GLU A C 1
ATOM 891 O O . GLU A 1 107 ? -6.614 -4.375 7.590 1.00 82.94 107 GLU A O 1
ATOM 896 N N . MET A 1 108 ? -4.397 -4.443 7.277 1.00 81.00 108 MET A N 1
ATOM 897 C CA . MET A 1 108 ? -4.373 -3.378 6.279 1.00 81.00 108 MET A CA 1
ATOM 898 C C . MET A 1 108 ? -5.275 -3.691 5.075 1.00 81.00 108 MET A C 1
ATOM 900 O O . MET A 1 108 ? -5.989 -2.811 4.598 1.00 81.00 108 MET A O 1
ATOM 904 N N . GLN A 1 109 ? -5.297 -4.937 4.590 1.00 81.69 109 GLN A N 1
ATOM 905 C CA . GLN A 1 109 ? -6.196 -5.341 3.501 1.00 81.69 109 GLN A CA 1
ATOM 906 C C . GLN A 1 109 ? -7.676 -5.247 3.886 1.00 81.69 109 GLN A C 1
ATOM 908 O O . GLN A 1 109 ? -8.488 -4.810 3.069 1.00 81.69 109 GLN A O 1
ATOM 913 N N . MET A 1 110 ? -8.030 -5.640 5.111 1.00 85.69 110 MET A N 1
ATOM 914 C CA . MET A 1 110 ? -9.402 -5.539 5.617 1.00 85.69 110 MET A CA 1
ATOM 915 C C . MET A 1 110 ? -9.849 -4.078 5.695 1.00 85.69 110 MET A C 1
ATOM 917 O O . MET A 1 110 ? -10.909 -3.746 5.167 1.00 85.69 110 MET A O 1
ATOM 921 N N . ILE A 1 111 ? -9.001 -3.203 6.243 1.00 83.75 111 ILE A N 1
ATOM 922 C CA . ILE A 1 111 ? -9.267 -1.761 6.351 1.00 83.75 111 ILE A CA 1
ATOM 923 C C . ILE A 1 111 ? -9.471 -1.142 4.965 1.00 83.75 111 ILE A C 1
ATOM 925 O O . ILE A 1 111 ? -10.448 -0.427 4.744 1.00 83.75 111 ILE A O 1
ATOM 929 N N . ILE A 1 112 ? -8.593 -1.450 4.004 1.00 82.62 112 ILE A N 1
ATOM 930 C CA . ILE A 1 112 ? -8.711 -0.949 2.625 1.00 82.62 112 ILE A CA 1
ATOM 931 C C . ILE A 1 112 ? -10.031 -1.403 1.998 1.00 82.62 112 ILE A C 1
ATOM 933 O O . ILE A 1 112 ? -10.733 -0.603 1.381 1.00 82.62 112 ILE A O 1
ATOM 937 N N . LYS A 1 113 ? -10.392 -2.679 2.166 1.00 86.81 113 LYS A N 1
ATOM 938 C CA . LYS A 1 113 ? -11.636 -3.233 1.622 1.00 86.81 113 LYS A CA 1
ATOM 939 C C . LYS A 1 113 ? -12.867 -2.552 2.219 1.00 86.81 113 LYS A C 1
ATOM 941 O O . LYS A 1 113 ? -13.806 -2.244 1.490 1.00 86.81 113 LYS A O 1
ATOM 946 N N . GLU A 1 114 ? -12.858 -2.305 3.522 1.00 91.69 114 GLU A N 1
ATOM 947 C CA . GLU A 1 114 ? -13.929 -1.588 4.208 1.00 91.69 114 GLU A CA 1
ATOM 948 C C . GLU A 1 114 ? -14.049 -0.145 3.709 1.00 91.69 114 GLU A C 1
ATOM 950 O O . GLU A 1 114 ? -15.141 0.286 3.352 1.00 91.69 114 GLU A O 1
ATOM 955 N N . HIS A 1 115 ? -12.936 0.578 3.579 1.00 85.50 115 HIS A N 1
ATOM 956 C CA . HIS A 1 115 ? -12.943 1.965 3.107 1.00 85.50 115 HIS A CA 1
ATOM 957 C C . HIS A 1 115 ? -13.418 2.096 1.652 1.00 85.50 115 HIS A C 1
ATOM 959 O O . HIS A 1 115 ? -14.097 3.069 1.324 1.00 85.50 115 HIS A O 1
ATOM 965 N N . ILE A 1 116 ? -13.111 1.114 0.794 1.00 83.50 116 ILE A N 1
ATOM 966 C CA . ILE A 1 116 ? -13.664 1.036 -0.568 1.00 83.50 116 ILE A CA 1
ATOM 967 C C . ILE A 1 116 ? -15.177 0.804 -0.513 1.00 83.50 116 ILE A C 1
ATOM 969 O O . ILE A 1 116 ? -15.927 1.489 -1.202 1.00 83.50 116 ILE A O 1
ATOM 973 N N . ASN A 1 117 ? -15.640 -0.129 0.325 1.00 90.00 117 ASN A N 1
ATOM 974 C CA . ASN A 1 117 ? -17.071 -0.411 0.479 1.00 90.00 117 ASN A CA 1
ATOM 975 C C . ASN A 1 117 ? -17.853 0.789 1.026 1.00 90.00 117 ASN A C 1
ATOM 977 O O . ASN A 1 117 ? -18.997 1.004 0.635 1.00 90.00 117 ASN A O 1
ATOM 981 N N . LEU A 1 118 ? -17.238 1.567 1.916 1.00 90.56 118 LEU A N 1
ATOM 982 C CA . LEU A 1 118 ? -17.800 2.805 2.453 1.00 90.56 118 LEU A CA 1
ATOM 983 C C . LEU A 1 118 ? -17.711 3.981 1.464 1.00 90.56 118 LEU A C 1
ATOM 985 O O . LEU A 1 118 ? -18.247 5.048 1.749 1.00 90.56 118 LEU A O 1
ATOM 989 N N . GLY A 1 119 ? -17.036 3.815 0.320 1.00 84.50 119 GLY A N 1
ATOM 990 C CA . GLY A 1 119 ? -16.838 4.874 -0.672 1.00 84.50 119 GLY A CA 1
ATOM 991 C C . GLY A 1 119 ? -15.924 6.009 -0.199 1.00 84.50 119 GLY A C 1
ATOM 992 O O . GLY A 1 119 ? -15.934 7.083 -0.793 1.00 84.50 119 GLY A O 1
ATOM 993 N N . LEU A 1 120 ? -15.144 5.790 0.867 1.00 80.38 120 LEU A N 1
ATOM 994 C CA . LEU A 1 120 ? -14.193 6.771 1.404 1.00 80.38 120 LEU A CA 1
ATOM 995 C C . LEU A 1 120 ? -12.942 6.891 0.529 1.00 80.38 120 LEU A C 1
ATOM 997 O O . LEU A 1 120 ? -12.306 7.942 0.498 1.00 80.38 120 LEU A O 1
ATOM 1001 N N . ILE A 1 121 ? -12.580 5.802 -0.156 1.00 79.69 121 ILE A N 1
ATOM 1002 C CA . ILE A 1 121 ? -11.440 5.734 -1.071 1.00 79.69 121 ILE A CA 1
ATOM 1003 C C . ILE A 1 121 ? -11.825 4.989 -2.349 1.00 79.69 121 ILE A C 1
ATOM 1005 O O . ILE A 1 121 ? -12.660 4.085 -2.333 1.00 79.69 121 ILE A O 1
ATOM 1009 N N . GLU A 1 122 ? -11.155 5.326 -3.447 1.00 76.12 122 GLU A N 1
ATOM 1010 C CA . GLU A 1 122 ? -11.279 4.643 -4.734 1.00 76.12 122 GLU A CA 1
ATOM 1011 C C . GLU A 1 122 ? -9.967 3.936 -5.118 1.00 76.12 122 GLU A C 1
ATOM 1013 O O . GLU A 1 122 ? -8.876 4.389 -4.749 1.00 76.12 122 GLU A O 1
ATOM 1018 N N . PRO A 1 123 ? -10.028 2.807 -5.846 1.00 71.25 123 PRO A N 1
ATOM 1019 C CA . PRO A 1 123 ? -8.829 2.132 -6.320 1.00 71.25 123 PRO A CA 1
ATOM 1020 C C . PRO A 1 123 ? -8.073 3.008 -7.331 1.00 71.25 123 PRO A C 1
ATOM 1022 O O . PRO A 1 123 ? -8.558 3.305 -8.420 1.00 71.25 123 PRO A O 1
ATOM 1025 N N . GLY A 1 124 ? -6.850 3.404 -6.972 1.00 55.59 124 GLY A N 1
ATOM 1026 C CA . GLY A 1 124 ? -5.998 4.238 -7.817 1.00 55.59 124 GLY A CA 1
ATOM 1027 C C . GLY A 1 124 ? -5.299 3.470 -8.948 1.00 55.59 124 GLY A C 1
ATOM 1028 O O . GLY A 1 124 ? -4.899 2.318 -8.793 1.00 55.59 124 GLY A O 1
ATOM 1029 N N . ILE A 1 125 ? -5.054 4.152 -10.072 1.00 52.78 125 ILE A N 1
ATOM 1030 C CA . ILE A 1 125 ? -4.345 3.628 -11.266 1.00 52.78 125 ILE A CA 1
ATOM 1031 C C . ILE A 1 125 ? -2.820 3.897 -11.187 1.00 52.78 125 ILE A C 1
ATOM 1033 O O . ILE A 1 125 ? -2.094 3.840 -12.179 1.00 52.78 125 ILE A O 1
ATOM 1037 N N . SER A 1 126 ? -2.312 4.248 -10.002 1.00 47.78 126 SER A N 1
ATOM 1038 C CA . SER A 1 126 ? -0.942 4.735 -9.808 1.00 47.78 126 SER A CA 1
ATOM 1039 C C . SER A 1 126 ? 0.129 3.734 -10.273 1.00 47.78 126 SER A C 1
ATOM 1041 O O . SER A 1 126 ? 0.150 2.570 -9.861 1.00 47.78 126 SER A O 1
ATOM 1043 N N . ALA A 1 127 ? 1.085 4.232 -11.068 1.00 42.84 127 ALA A N 1
ATOM 1044 C CA . ALA A 1 127 ? 2.272 3.502 -11.523 1.00 42.84 127 ALA A CA 1
ATOM 1045 C C . ALA A 1 127 ? 3.265 3.160 -10.391 1.00 42.84 127 ALA A C 1
ATOM 1047 O O . ALA A 1 127 ? 4.144 2.318 -10.581 1.00 42.84 127 ALA A O 1
ATOM 1048 N N . TYR A 1 128 ? 3.123 3.787 -9.221 1.00 44.84 128 TYR A N 1
ATOM 1049 C CA . TYR A 1 128 ? 3.930 3.533 -8.029 1.00 44.84 128 TYR A CA 1
ATOM 1050 C C . TYR A 1 128 ? 3.036 2.918 -6.964 1.00 44.84 128 TYR A C 1
ATOM 1052 O O . TYR A 1 128 ? 2.086 3.558 -6.514 1.00 44.84 128 TYR A O 1
ATOM 1060 N N . SER A 1 129 ? 3.301 1.665 -6.600 1.00 43.59 129 SER A N 1
ATOM 1061 C CA . SER A 1 129 ? 2.341 0.906 -5.813 1.00 43.59 129 SER A CA 1
ATOM 1062 C C . SER A 1 129 ? 2.940 -0.079 -4.806 1.00 43.59 129 SER A C 1
ATOM 1064 O O . SER A 1 129 ? 4.018 -0.639 -5.000 1.00 43.59 129 SER A O 1
ATOM 1066 N N . SER A 1 130 ? 2.178 -0.229 -3.717 1.00 46.22 130 SER A N 1
ATOM 1067 C CA . SER A 1 130 ? 2.453 -0.880 -2.426 1.00 46.22 130 SER A CA 1
ATOM 1068 C C . SER A 1 130 ? 2.423 -2.430 -2.493 1.00 46.22 130 SER A C 1
ATOM 1070 O O . SER A 1 130 ? 1.864 -2.977 -3.446 1.00 46.22 130 SER A O 1
ATOM 1072 N N . PRO A 1 131 ? 2.978 -3.181 -1.509 1.00 43.59 131 PRO A N 1
ATOM 1073 C CA . PRO A 1 131 ? 3.224 -4.636 -1.561 1.00 43.59 131 PRO A CA 1
ATOM 1074 C C . PRO A 1 131 ? 2.034 -5.579 -1.831 1.00 43.59 131 PRO A C 1
ATOM 1076 O O . PRO A 1 131 ? 2.265 -6.767 -2.042 1.00 43.59 131 PRO A O 1
ATOM 1079 N N . GLY A 1 132 ? 0.790 -5.090 -1.894 1.00 50.97 132 GLY A N 1
ATOM 1080 C CA . GLY A 1 132 ? -0.354 -5.842 -2.442 1.00 50.97 132 GLY A CA 1
ATOM 1081 C C . GLY A 1 132 ? -0.269 -6.103 -3.957 1.00 50.97 132 GLY A C 1
ATOM 1082 O O . GLY A 1 132 ? -1.088 -6.824 -4.513 1.00 50.97 132 GLY A O 1
ATOM 1083 N N . PHE A 1 133 ? 0.734 -5.546 -4.643 1.00 55.78 133 PHE A N 1
ATOM 1084 C CA . PHE A 1 133 ? 0.866 -5.601 -6.100 1.00 55.78 133 PHE A CA 1
ATOM 1085 C C . PHE A 1 133 ? 1.377 -6.918 -6.683 1.00 55.78 133 PHE A C 1
ATOM 1087 O O . PHE A 1 133 ? 1.294 -7.079 -7.901 1.00 55.78 133 PHE A O 1
ATOM 1094 N N . LEU A 1 134 ? 1.905 -7.852 -5.880 1.00 63.66 134 LEU A N 1
ATOM 1095 C CA . LEU A 1 134 ? 2.484 -9.086 -6.425 1.00 63.66 134 LEU A CA 1
ATOM 1096 C C . LEU A 1 134 ? 1.472 -9.856 -7.287 1.00 63.66 134 LEU A C 1
ATOM 1098 O O . LEU A 1 134 ? 1.817 -10.307 -8.375 1.00 63.66 134 LEU A O 1
ATOM 1102 N N . GLU A 1 135 ? 0.216 -9.935 -6.842 1.00 65.31 135 GLU A N 1
ATOM 1103 C CA . GLU A 1 135 ? -0.855 -10.615 -7.578 1.00 65.31 135 GLU A CA 1
ATOM 1104 C C . GLU A 1 135 ? -1.118 -9.955 -8.935 1.00 65.31 135 GLU A C 1
ATOM 1106 O O . GLU A 1 135 ? -1.096 -10.631 -9.962 1.00 65.31 135 GLU A O 1
ATOM 1111 N N . HIS A 1 136 ? -1.244 -8.627 -8.962 1.00 70.88 136 HIS A N 1
ATOM 1112 C CA . HIS A 1 136 ? -1.457 -7.857 -10.188 1.00 70.88 136 HIS A CA 1
ATOM 1113 C C . HIS A 1 136 ? -0.246 -7.907 -11.146 1.00 70.88 136 HIS A C 1
ATOM 1115 O O . HIS A 1 136 ? -0.402 -7.903 -12.368 1.00 70.88 136 HIS A O 1
ATOM 1121 N N . ILE A 1 137 ? 0.981 -7.998 -10.622 1.00 75.56 137 ILE A N 1
ATOM 1122 C CA . ILE A 1 137 ? 2.201 -8.157 -11.433 1.00 75.56 137 ILE A CA 1
ATOM 1123 C C . ILE A 1 137 ? 2.250 -9.546 -12.067 1.00 75.56 137 ILE A C 1
ATOM 1125 O O . ILE A 1 137 ? 2.540 -9.663 -13.258 1.00 75.56 137 ILE A O 1
ATOM 1129 N N . VAL A 1 138 ? 1.953 -10.594 -11.295 1.00 78.12 138 VAL A N 1
ATOM 1130 C CA . VAL A 1 138 ? 1.902 -11.974 -11.796 1.00 78.12 138 VAL A CA 1
ATOM 1131 C C . VAL A 1 138 ? 0.784 -12.125 -12.830 1.00 78.12 138 VAL A C 1
ATOM 1133 O O . VAL A 1 138 ? 1.000 -12.740 -13.875 1.00 78.12 138 VAL A O 1
ATOM 1136 N N . GLU A 1 139 ? -0.372 -11.501 -12.604 1.00 81.94 139 GLU A N 1
ATOM 1137 C CA . GLU A 1 139 ? -1.474 -11.456 -13.567 1.00 81.94 139 GLU A CA 1
ATOM 1138 C C . GLU A 1 139 ? -1.074 -10.740 -14.864 1.00 81.94 139 GLU A C 1
ATOM 1140 O O . GLU A 1 139 ? -1.272 -11.282 -15.955 1.00 81.94 139 GLU A O 1
ATOM 1145 N N . LYS A 1 140 ? -0.404 -9.583 -14.774 1.00 83.75 140 LYS A N 1
ATOM 1146 C CA . LYS A 1 140 ? 0.164 -8.915 -15.954 1.00 83.75 140 LYS A CA 1
ATOM 1147 C C . LYS A 1 140 ? 1.133 -9.821 -16.707 1.00 83.75 140 LYS A C 1
ATOM 1149 O O . LYS A 1 140 ? 1.010 -9.930 -17.922 1.00 83.75 140 LYS A O 1
ATOM 1154 N N . ILE A 1 141 ? 2.058 -10.495 -16.016 1.00 85.88 141 ILE A N 1
ATOM 1155 C CA . ILE A 1 141 ? 3.018 -11.433 -16.631 1.00 85.88 141 ILE A CA 1
ATOM 1156 C C . ILE A 1 141 ? 2.290 -12.587 -17.335 1.00 85.88 141 ILE A C 1
ATOM 1158 O O . ILE A 1 141 ? 2.693 -12.979 -18.432 1.00 85.88 141 ILE A O 1
ATOM 1162 N N . ARG A 1 142 ? 1.206 -13.108 -16.747 1.00 84.88 142 ARG A N 1
ATOM 1163 C CA . ARG A 1 142 ? 0.377 -14.167 -17.342 1.00 84.88 142 ARG A CA 1
ATOM 1164 C C . ARG A 1 142 ? -0.285 -13.714 -18.644 1.00 84.88 142 ARG A C 1
ATOM 1166 O O . ARG A 1 142 ? -0.296 -14.488 -19.600 1.00 84.88 142 ARG A O 1
ATOM 1173 N N . ASN A 1 143 ? -0.782 -12.479 -18.674 1.00 87.25 143 ASN A N 1
ATOM 1174 C CA . ASN A 1 143 ? -1.534 -11.916 -19.797 1.00 87.25 143 ASN A CA 1
ATOM 1175 C C . ASN A 1 143 ? -0.658 -11.502 -20.993 1.00 87.25 143 ASN A C 1
ATOM 1177 O O . ASN A 1 143 ? -1.188 -11.260 -22.076 1.00 87.25 143 ASN A O 1
ATOM 1181 N N . PHE A 1 144 ? 0.672 -11.443 -20.848 1.00 87.38 144 PHE A N 1
ATOM 1182 C CA . PHE A 1 144 ? 1.557 -11.246 -22.002 1.00 87.38 144 PHE A CA 1
ATOM 1183 C C . PHE A 1 144 ? 1.474 -12.433 -22.974 1.00 87.38 144 PHE A C 1
ATOM 1185 O O . PHE A 1 144 ? 1.357 -13.574 -22.530 1.00 87.38 144 PHE A O 1
ATOM 1192 N N . PRO A 1 145 ? 1.599 -12.224 -24.294 1.00 87.25 145 PRO A N 1
ATOM 1193 C CA . PRO A 1 145 ? 1.711 -13.332 -25.236 1.00 87.25 145 PRO A CA 1
ATOM 1194 C C . PRO A 1 145 ? 3.038 -14.086 -25.051 1.00 87.25 145 PRO A C 1
ATOM 1196 O O . PRO A 1 145 ? 4.045 -13.506 -24.649 1.00 87.25 145 PRO A O 1
ATOM 1199 N N . ASP A 1 146 ? 3.045 -15.388 -25.351 1.00 86.12 146 ASP A N 1
ATOM 1200 C CA . ASP A 1 146 ? 4.261 -16.223 -25.299 1.00 86.12 146 ASP A CA 1
ATOM 1201 C C . ASP A 1 146 ? 5.300 -15.806 -26.354 1.00 86.12 146 ASP A C 1
ATOM 1203 O O . ASP A 1 146 ? 6.503 -15.969 -26.154 1.00 86.12 146 ASP A O 1
ATOM 1207 N N . ILE A 1 147 ? 4.825 -15.251 -27.471 1.00 86.56 147 ILE A N 1
ATOM 1208 C CA . ILE A 1 147 ? 5.638 -14.754 -28.578 1.00 86.56 147 ILE A CA 1
ATOM 1209 C C . ILE A 1 147 ? 5.547 -13.230 -28.575 1.00 86.56 147 ILE A C 1
ATOM 1211 O O . ILE A 1 147 ? 4.474 -12.660 -28.790 1.00 86.56 147 ILE A O 1
ATOM 1215 N N . LEU A 1 148 ? 6.677 -12.562 -28.345 1.00 86.12 148 LEU A N 1
ATOM 1216 C CA . LEU A 1 148 ? 6.763 -11.104 -28.402 1.00 86.12 148 LEU A CA 1
ATOM 1217 C C . LEU A 1 148 ? 7.196 -10.708 -29.815 1.00 86.12 148 LEU A C 1
ATOM 1219 O O . LEU A 1 148 ? 8.140 -11.272 -30.357 1.00 86.12 148 LEU A O 1
ATOM 1223 N N . LYS A 1 149 ? 6.468 -9.780 -30.440 1.00 82.12 149 LYS A N 1
ATOM 1224 C CA . LYS A 1 149 ? 6.682 -9.414 -31.853 1.00 82.12 149 LYS A CA 1
ATOM 1225 C C . LYS A 1 149 ? 7.714 -8.308 -32.043 1.00 82.12 149 LYS A C 1
ATOM 1227 O O . LYS A 1 149 ? 8.407 -8.299 -33.049 1.00 82.12 149 LYS A O 1
ATOM 1232 N N . ASP A 1 150 ? 7.834 -7.422 -31.054 1.00 84.75 150 ASP A N 1
ATOM 1233 C CA . ASP A 1 150 ? 8.658 -6.221 -31.153 1.00 84.75 150 ASP A CA 1
ATOM 1234 C C . ASP A 1 150 ? 9.580 -6.054 -29.953 1.00 84.75 150 ASP A C 1
ATOM 1236 O O . ASP A 1 150 ? 9.266 -6.448 -28.824 1.00 84.75 150 ASP A O 1
ATOM 1240 N N . LYS A 1 151 ? 10.665 -5.307 -30.169 1.00 84.12 151 LYS A N 1
ATOM 1241 C CA . LYS A 1 151 ? 11.565 -4.857 -29.104 1.00 84.12 151 LYS A CA 1
ATOM 1242 C C . LYS A 1 151 ? 10.822 -4.106 -27.998 1.00 84.12 151 LYS A C 1
ATOM 1244 O O . LYS A 1 151 ? 11.089 -4.355 -26.826 1.00 84.12 151 LYS A O 1
ATOM 1249 N N . LYS A 1 152 ? 9.858 -3.245 -28.347 1.00 84.81 152 LYS A N 1
ATOM 1250 C CA . LYS A 1 152 ? 9.021 -2.528 -27.366 1.00 84.81 152 LYS A CA 1
ATOM 1251 C C . LYS A 1 152 ? 8.195 -3.493 -26.509 1.00 84.81 152 LYS A C 1
ATOM 1253 O O . LYS A 1 152 ? 8.144 -3.338 -25.290 1.00 84.81 152 LYS A O 1
ATOM 1258 N N . HIS A 1 153 ? 7.614 -4.525 -27.123 1.00 85.69 153 HIS A N 1
ATOM 1259 C CA . HIS A 1 153 ? 6.869 -5.568 -26.414 1.00 85.69 153 HIS A CA 1
ATOM 1260 C C . HIS A 1 153 ? 7.775 -6.370 -25.466 1.00 85.69 153 HIS A C 1
ATOM 1262 O O . HIS A 1 153 ? 7.406 -6.601 -24.314 1.00 85.69 153 HIS A O 1
ATOM 1268 N N . LEU A 1 154 ? 8.992 -6.710 -25.901 1.00 87.88 154 LEU A N 1
ATOM 1269 C CA . LEU A 1 154 ? 10.001 -7.362 -25.061 1.00 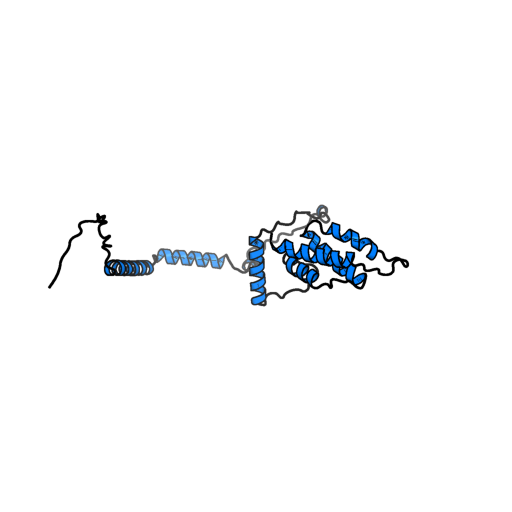87.88 154 LEU A CA 1
ATOM 1270 C C . LEU A 1 154 ? 10.491 -6.477 -23.910 1.00 87.88 154 LEU A C 1
ATOM 1272 O O . LEU A 1 154 ? 10.620 -6.956 -22.786 1.00 87.88 154 LEU A O 1
ATOM 1276 N N . GLN A 1 155 ? 10.741 -5.193 -24.157 1.00 86.75 155 GLN A N 1
ATOM 1277 C CA . GLN A 1 155 ? 11.135 -4.238 -23.119 1.00 86.75 155 GLN A CA 1
ATOM 1278 C C . GLN A 1 155 ? 10.042 -4.073 -22.061 1.00 86.75 155 GLN A C 1
ATOM 1280 O O . GLN A 1 155 ? 10.350 -4.100 -20.871 1.00 86.75 155 GLN A O 1
ATOM 1285 N N . SER A 1 156 ? 8.781 -3.964 -22.486 1.00 88.38 156 SER A N 1
ATOM 1286 C CA . SER A 1 156 ? 7.628 -3.885 -21.585 1.00 88.38 156 SER A CA 1
ATOM 1287 C C . SER A 1 156 ? 7.516 -5.141 -20.714 1.00 88.38 156 SER A C 1
ATOM 1289 O O . SER A 1 156 ? 7.502 -5.044 -19.486 1.00 88.38 156 SER A O 1
ATOM 1291 N N . PHE A 1 157 ? 7.579 -6.330 -21.327 1.00 88.94 157 PHE A N 1
ATOM 1292 C CA . PHE A 1 157 ? 7.580 -7.606 -20.607 1.00 88.94 157 PHE A CA 1
ATOM 1293 C C . PHE A 1 157 ? 8.728 -7.697 -19.588 1.00 88.94 157 PHE A C 1
ATOM 1295 O O . PHE A 1 157 ? 8.508 -7.973 -18.409 1.00 88.94 157 PHE A O 1
ATOM 1302 N N . LEU A 1 158 ? 9.962 -7.399 -20.008 1.00 86.94 158 LEU A N 1
ATOM 1303 C CA . LEU A 1 158 ? 11.137 -7.444 -19.134 1.00 86.94 158 LEU A CA 1
ATOM 1304 C C . LEU A 1 158 ? 11.125 -6.378 -18.035 1.00 86.94 158 LEU A C 1
ATOM 1306 O O . LEU A 1 158 ? 11.794 -6.570 -17.017 1.00 86.94 158 LEU A O 1
ATOM 1310 N N . GLY A 1 159 ? 10.412 -5.268 -18.235 1.00 85.94 159 GLY A N 1
ATOM 1311 C CA . GLY A 1 159 ? 10.159 -4.254 -17.216 1.00 85.94 159 GLY A CA 1
ATOM 1312 C C . GLY A 1 159 ? 9.277 -4.801 -16.096 1.00 85.94 159 GLY A C 1
ATOM 1313 O O . GLY A 1 159 ? 9.659 -4.726 -14.928 1.00 85.94 159 GLY A O 1
ATOM 1314 N N . VAL A 1 160 ? 8.162 -5.448 -16.449 1.00 85.12 160 VAL A N 1
ATOM 1315 C CA . VAL A 1 160 ? 7.260 -6.089 -15.474 1.00 85.12 160 VAL A CA 1
ATOM 1316 C C . VAL A 1 160 ? 7.964 -7.238 -14.740 1.00 85.12 160 VAL A C 1
ATOM 1318 O O . VAL A 1 160 ? 7.899 -7.328 -13.515 1.00 85.12 160 VAL A O 1
ATOM 1321 N N . VAL A 1 161 ? 8.724 -8.070 -15.460 1.00 84.06 161 VAL A N 1
ATOM 1322 C CA . VAL A 1 161 ? 9.526 -9.157 -14.868 1.00 84.06 161 VAL A CA 1
ATOM 1323 C C . VAL A 1 161 ? 10.613 -8.621 -13.927 1.00 84.06 161 VAL A C 1
ATOM 1325 O O . VAL A 1 161 ? 10.895 -9.236 -12.902 1.00 84.06 161 VAL A O 1
ATOM 1328 N N . ASN A 1 162 ? 11.219 -7.468 -14.231 1.00 83.50 162 ASN A N 1
ATOM 1329 C CA . ASN A 1 162 ? 12.216 -6.850 -13.351 1.00 83.50 162 ASN A CA 1
ATOM 1330 C C . ASN A 1 162 ? 11.610 -6.436 -12.010 1.00 83.50 162 ASN A C 1
ATOM 1332 O O . ASN A 1 162 ? 12.235 -6.614 -10.970 1.00 83.50 162 ASN A O 1
ATOM 1336 N N . PHE A 1 163 ? 10.381 -5.925 -12.042 1.00 77.69 163 PHE A N 1
ATOM 1337 C CA . PHE A 1 163 ? 9.651 -5.585 -10.831 1.00 77.69 163 PHE A CA 1
ATOM 1338 C C . PHE A 1 163 ? 9.305 -6.843 -10.013 1.00 77.69 163 PHE A C 1
ATOM 1340 O O . PHE A 1 163 ? 9.475 -6.854 -8.797 1.00 77.69 163 PHE A O 1
ATOM 1347 N N . ALA A 1 164 ? 8.924 -7.946 -10.670 1.00 77.31 164 ALA A N 1
ATOM 1348 C CA . ALA A 1 164 ? 8.743 -9.241 -10.001 1.00 77.31 164 ALA A CA 1
ATOM 1349 C C . ALA A 1 164 ? 10.045 -9.786 -9.372 1.00 77.31 164 ALA A C 1
ATOM 1351 O O . ALA A 1 164 ? 10.003 -10.464 -8.345 1.00 77.31 164 ALA A O 1
ATOM 1352 N N . GLY A 1 165 ? 11.206 -9.440 -9.938 1.00 72.94 165 GLY A N 1
ATOM 1353 C CA . GLY A 1 165 ? 12.534 -9.795 -9.421 1.00 72.94 165 GLY A CA 1
ATOM 1354 C C . GLY A 1 165 ? 12.887 -9.213 -8.050 1.00 72.94 165 GLY A C 1
ATOM 1355 O O . GLY A 1 165 ? 13.852 -9.664 -7.439 1.00 72.94 165 GLY A O 1
ATOM 1356 N N . ILE A 1 166 ? 12.108 -8.254 -7.543 1.00 73.44 166 ILE A N 1
ATOM 1357 C CA . ILE A 1 166 ? 12.224 -7.762 -6.160 1.00 73.44 166 ILE A CA 1
ATOM 1358 C C . ILE A 1 166 ? 11.788 -8.851 -5.162 1.00 73.44 166 ILE A C 1
ATOM 1360 O O . ILE A 1 166 ? 12.296 -8.915 -4.046 1.00 73.44 166 ILE A O 1
ATOM 1364 N N . PHE A 1 167 ? 10.869 -9.726 -5.576 1.00 69.81 167 PHE A N 1
ATOM 1365 C CA . PHE A 1 167 ? 10.219 -10.714 -4.713 1.00 69.81 167 PHE A CA 1
ATOM 1366 C C . PHE A 1 167 ? 10.670 -12.144 -5.004 1.00 69.81 167 PHE A C 1
ATOM 1368 O O . PHE A 1 167 ? 10.793 -12.960 -4.094 1.00 69.81 167 PHE A O 1
ATOM 1375 N N . ILE A 1 168 ? 10.934 -12.452 -6.273 1.00 72.75 168 ILE A N 1
ATOM 1376 C CA . ILE A 1 168 ? 11.366 -13.775 -6.709 1.00 72.75 168 ILE A CA 1
ATOM 1377 C C . ILE A 1 168 ? 12.872 -13.708 -6.984 1.00 72.75 168 ILE A C 1
ATOM 1379 O O . ILE A 1 168 ? 13.350 -12.855 -7.731 1.00 72.75 168 ILE A O 1
ATOM 1383 N N . LYS A 1 169 ? 13.649 -14.601 -6.368 1.00 71.31 169 LYS A N 1
ATOM 1384 C CA . LYS A 1 169 ? 15.101 -14.657 -6.586 1.00 71.31 169 LYS A CA 1
ATOM 1385 C C . LYS A 1 169 ? 15.413 -15.275 -7.957 1.00 71.31 169 LYS A C 1
ATOM 1387 O O . LYS A 1 169 ? 14.646 -16.071 -8.486 1.00 71.31 169 LYS A O 1
ATOM 1392 N N . ASP A 1 170 ? 16.561 -14.910 -8.526 1.00 71.75 170 ASP A N 1
ATOM 1393 C CA . ASP A 1 170 ? 17.153 -15.520 -9.727 1.00 71.75 170 ASP A CA 1
ATOM 1394 C C . ASP A 1 170 ? 16.490 -15.282 -11.106 1.00 71.75 170 ASP A C 1
ATOM 1396 O O . ASP A 1 170 ? 16.943 -15.873 -12.094 1.00 71.75 170 ASP A O 1
ATOM 1400 N N . LEU A 1 171 ? 15.541 -14.342 -11.273 1.00 73.94 171 LEU A N 1
ATOM 1401 C CA . LEU A 1 171 ? 15.015 -14.030 -12.627 1.00 73.94 171 LEU A CA 1
ATOM 1402 C C . LEU A 1 171 ? 16.068 -13.450 -13.584 1.00 73.94 171 LEU A C 1
ATOM 1404 O O . LEU A 1 171 ? 15.923 -13.522 -14.807 1.00 73.94 171 LEU A O 1
ATOM 1408 N N . ALA A 1 172 ? 17.166 -12.916 -13.046 1.00 69.12 172 ALA A N 1
ATOM 1409 C CA . ALA A 1 172 ? 18.278 -12.387 -13.829 1.00 69.12 172 ALA A CA 1
ATOM 1410 C C . ALA A 1 172 ? 18.917 -13.436 -14.763 1.00 69.12 172 ALA A C 1
ATOM 1412 O O . ALA A 1 172 ? 19.481 -13.067 -15.797 1.00 69.12 172 ALA A O 1
ATOM 1413 N N . LYS A 1 173 ? 18.800 -14.737 -14.443 1.00 76.69 173 LYS A N 1
ATOM 1414 C CA . LYS A 1 173 ? 19.324 -15.839 -15.268 1.00 76.69 173 LYS A CA 1
ATOM 1415 C C . LYS A 1 173 ? 18.652 -15.878 -16.647 1.00 76.69 173 LYS A C 1
ATOM 1417 O O . LYS A 1 173 ? 19.349 -15.964 -17.656 1.00 76.69 173 LYS A O 1
ATOM 1422 N N . TYR A 1 174 ? 17.333 -15.695 -16.695 1.00 75.94 174 TYR A N 1
ATOM 1423 C CA . TYR A 1 174 ? 16.535 -15.739 -17.928 1.00 75.94 174 TYR A CA 1
ATOM 1424 C C . TYR A 1 174 ? 16.768 -14.522 -18.835 1.00 75.94 174 TYR A C 1
ATOM 1426 O O . TYR A 1 174 ? 16.596 -14.597 -20.050 1.00 75.94 174 TYR A O 1
ATOM 1434 N N . ARG A 1 175 ? 17.241 -13.398 -18.275 1.00 76.94 175 ARG A N 1
ATOM 1435 C CA . ARG A 1 175 ? 17.544 -12.172 -19.035 1.00 76.94 175 ARG A CA 1
ATOM 1436 C C . ARG A 1 175 ? 18.686 -12.342 -20.034 1.00 76.94 175 ARG A C 1
ATOM 1438 O O . ARG A 1 175 ? 18.741 -11.597 -21.011 1.00 76.94 175 ARG A O 1
ATOM 1445 N N . LYS A 1 176 ? 19.601 -13.294 -19.807 1.00 82.31 176 LYS A N 1
ATOM 1446 C CA . LYS A 1 176 ? 20.769 -13.516 -20.676 1.00 82.31 176 LYS A CA 1
ATOM 1447 C C . LYS A 1 176 ? 20.352 -13.820 -22.116 1.00 82.31 176 LYS A C 1
ATOM 1449 O O . LYS A 1 176 ? 20.929 -13.242 -23.031 1.00 82.31 176 LYS A O 1
ATOM 1454 N N . ASN A 1 177 ? 19.310 -14.631 -22.298 1.00 83.00 177 ASN A N 1
ATOM 1455 C CA . ASN A 1 177 ? 18.797 -15.019 -23.613 1.00 83.00 177 ASN A CA 1
ATOM 1456 C C . ASN A 1 177 ? 18.121 -13.863 -24.368 1.00 83.00 177 ASN A C 1
ATOM 1458 O O . ASN A 1 177 ? 18.056 -13.905 -25.588 1.00 83.00 177 ASN A O 1
ATOM 1462 N N . PHE A 1 178 ? 17.659 -12.821 -23.668 1.00 84.88 178 PHE A N 1
ATOM 1463 C CA . PHE A 1 178 ? 16.997 -11.662 -24.280 1.00 84.88 178 PHE A CA 1
ATOM 1464 C C . PHE A 1 178 ? 17.945 -10.483 -24.552 1.00 84.88 178 PHE A C 1
ATOM 1466 O O . PHE A 1 178 ? 17.594 -9.574 -25.297 1.00 84.88 178 PHE A O 1
ATOM 1473 N N . ARG A 1 179 ? 19.161 -10.478 -23.982 1.00 83.62 179 ARG A N 1
ATOM 1474 C CA . ARG A 1 179 ? 20.158 -9.409 -24.200 1.00 83.62 179 ARG A CA 1
ATOM 1475 C C . ARG A 1 179 ? 20.473 -9.142 -25.681 1.00 83.62 179 ARG A C 1
ATOM 1477 O O . ARG A 1 179 ? 20.567 -7.962 -26.019 1.00 83.62 179 ARG A O 1
ATOM 1484 N N . PRO A 1 180 ? 20.628 -10.158 -26.554 1.00 82.12 180 PRO A N 1
ATOM 1485 C CA . PRO A 1 180 ? 20.879 -9.925 -27.976 1.00 82.12 180 PRO A CA 1
ATOM 1486 C C . PRO A 1 180 ? 19.727 -9.185 -28.671 1.00 82.12 180 PRO A C 1
ATOM 1488 O O . PRO A 1 180 ? 19.984 -8.302 -29.478 1.00 82.12 180 PRO A O 1
ATOM 1491 N N . LEU A 1 181 ? 18.475 -9.469 -28.288 1.00 80.00 181 LEU A N 1
ATOM 1492 C CA . LEU A 1 181 ? 17.262 -8.855 -28.853 1.00 80.00 181 LEU A CA 1
ATOM 1493 C C . LEU A 1 181 ? 17.032 -7.401 -28.402 1.00 80.00 181 LEU A C 1
ATOM 1495 O O . LEU A 1 181 ? 16.212 -6.689 -28.977 1.00 80.00 181 LEU A O 1
ATOM 1499 N N . LEU A 1 182 ? 17.722 -6.957 -27.346 1.00 78.88 182 LEU A N 1
ATOM 1500 C CA . LEU A 1 182 ? 17.590 -5.604 -26.796 1.00 78.88 182 LEU A CA 1
ATOM 1501 C C . LEU A 1 182 ? 18.574 -4.597 -27.402 1.00 78.88 182 LEU A C 1
ATOM 1503 O O . LEU A 1 182 ? 18.356 -3.390 -27.269 1.00 78.88 182 LEU A O 1
ATOM 1507 N N . LYS A 1 183 ? 19.647 -5.060 -28.050 1.00 75.94 183 LYS A N 1
ATOM 1508 C CA . LYS A 1 183 ? 20.612 -4.186 -28.725 1.00 75.94 183 LYS A CA 1
ATOM 1509 C C . LYS A 1 183 ? 20.026 -3.771 -30.077 1.00 75.94 183 LYS A C 1
ATOM 1511 O O . LYS A 1 183 ? 19.839 -4.609 -30.948 1.00 75.94 183 LYS A O 1
ATOM 1516 N N . GLU A 1 184 ? 19.683 -2.491 -30.228 1.00 59.81 184 GLU A N 1
ATOM 1517 C CA . GLU A 1 184 ? 19.360 -1.938 -31.551 1.00 59.81 184 GLU A CA 1
ATOM 1518 C C . GLU A 1 184 ? 20.669 -1.708 -32.292 1.00 59.81 184 GLU A C 1
ATOM 1520 O O . GLU A 1 184 ? 21.465 -0.861 -31.902 1.00 59.81 184 GLU A O 1
ATOM 1525 N N . THR A 1 185 ? 20.886 -2.478 -33.346 1.00 53.88 185 THR A N 1
ATOM 1526 C CA . THR A 1 185 ? 21.897 -2.200 -34.365 1.00 53.88 185 THR A CA 1
ATOM 1527 C C . THR A 1 185 ? 21.263 -2.532 -35.706 1.00 53.88 185 THR A C 1
ATOM 1529 O O . THR A 1 185 ? 20.547 -3.529 -35.794 1.00 53.88 185 THR A O 1
ATOM 1532 N N . GLU A 1 186 ? 21.529 -1.731 -36.741 1.00 51.53 186 GLU A N 1
ATOM 1533 C CA . GLU A 1 186 ? 21.015 -1.910 -38.117 1.00 51.53 186 GLU A CA 1
ATOM 1534 C C . GLU A 1 186 ? 21.231 -3.324 -38.692 1.00 51.53 186 GLU A C 1
ATOM 1536 O O . GLU A 1 186 ? 20.528 -3.753 -39.603 1.00 51.53 186 GLU A O 1
ATOM 1541 N N . SER A 1 187 ? 22.162 -4.089 -38.120 1.00 51.50 187 SER A N 1
ATOM 1542 C CA . SER A 1 187 ? 22.502 -5.467 -38.474 1.00 51.50 187 SER A CA 1
ATOM 1543 C C . SER A 1 187 ? 21.694 -6.558 -37.744 1.00 51.50 187 SER A C 1
ATOM 1545 O O . SER A 1 187 ? 21.750 -7.724 -38.142 1.00 51.50 187 SER A O 1
ATOM 1547 N N . VAL A 1 188 ? 20.910 -6.226 -36.711 1.00 59.62 188 VAL A N 1
ATOM 1548 C CA . VAL A 1 188 ? 20.106 -7.190 -35.934 1.00 59.62 188 VAL A CA 1
ATOM 1549 C C . VAL A 1 188 ? 18.641 -7.069 -36.343 1.00 59.62 188 VAL A C 1
ATOM 1551 O O . VAL A 1 188 ? 17.822 -6.457 -35.662 1.00 59.62 188 VAL A O 1
ATOM 1554 N N . LYS A 1 189 ? 18.291 -7.676 -37.483 1.00 64.75 189 LYS A N 1
ATOM 1555 C CA . LYS A 1 189 ? 16.885 -7.975 -37.795 1.00 64.75 189 LYS A CA 1
ATOM 1556 C C . LYS A 1 189 ? 16.303 -8.773 -36.626 1.00 64.75 189 LYS A C 1
ATOM 1558 O O . LYS A 1 189 ? 16.953 -9.702 -36.149 1.00 64.75 189 LYS A O 1
ATOM 1563 N N . TRP A 1 190 ? 15.111 -8.404 -36.163 1.00 73.31 190 TRP A N 1
ATOM 1564 C CA . TRP A 1 190 ? 14.394 -9.120 -35.107 1.00 73.31 190 TRP A CA 1
ATOM 1565 C C . TRP A 1 190 ? 14.326 -10.621 -35.429 1.00 73.31 190 TRP A C 1
ATOM 1567 O O . TRP A 1 190 ? 13.660 -11.024 -36.381 1.00 73.31 190 TRP A O 1
ATOM 1577 N N . LYS A 1 191 ? 15.055 -11.443 -34.669 1.00 79.25 191 LYS A N 1
ATOM 1578 C CA . LYS A 1 191 ? 15.126 -12.899 -34.849 1.00 79.25 191 LYS A CA 1
ATOM 1579 C C . LYS A 1 191 ? 14.581 -13.572 -33.601 1.00 79.25 191 LYS A C 1
ATOM 1581 O O . LYS A 1 191 ? 15.303 -13.774 -32.633 1.00 79.25 191 LYS A O 1
ATOM 1586 N N . TRP A 1 192 ? 13.284 -13.859 -33.615 1.00 82.81 192 TRP A N 1
ATOM 1587 C CA . TRP A 1 192 ? 12.638 -14.592 -32.534 1.00 82.81 192 TRP A CA 1
ATOM 1588 C C . TRP A 1 192 ? 12.749 -16.100 -32.777 1.00 82.81 192 TRP A C 1
ATOM 1590 O O . TRP A 1 192 ? 12.203 -16.615 -33.747 1.00 82.81 192 TRP A O 1
ATOM 1600 N N . GLU A 1 193 ? 13.459 -16.799 -31.900 1.00 86.19 193 GLU A N 1
ATOM 1601 C CA . GLU A 1 193 ? 13.652 -18.248 -31.914 1.00 86.19 193 GLU A CA 1
ATOM 1602 C C . GLU A 1 193 ? 12.812 -18.945 -30.831 1.00 86.19 193 GLU A C 1
ATOM 1604 O O . GLU A 1 193 ? 12.413 -18.333 -29.836 1.00 86.19 193 GLU A O 1
ATOM 1609 N N . GLU A 1 194 ? 12.604 -20.257 -30.977 1.00 86.44 194 GLU A N 1
ATOM 1610 C CA . GLU A 1 194 ? 11.823 -21.073 -30.032 1.00 86.44 194 GLU A CA 1
ATOM 1611 C C . GLU A 1 194 ? 12.376 -21.011 -28.599 1.00 86.44 194 GLU A C 1
ATOM 1613 O O . GLU A 1 194 ? 11.624 -21.012 -27.623 1.00 86.44 194 GLU A O 1
ATOM 1618 N N . ILE A 1 195 ? 13.696 -20.848 -28.456 1.00 86.69 195 ILE A N 1
ATOM 1619 C CA . ILE A 1 195 ? 14.334 -20.668 -27.150 1.00 86.69 195 ILE A CA 1
ATOM 1620 C C . ILE A 1 195 ? 13.790 -19.441 -26.406 1.00 86.69 195 ILE A C 1
ATOM 1622 O O . ILE A 1 195 ? 13.690 -19.470 -25.183 1.00 86.69 195 ILE A O 1
ATOM 1626 N N . HIS A 1 196 ? 13.403 -18.368 -27.100 1.00 86.38 196 HIS A N 1
ATOM 1627 C CA . HIS A 1 196 ? 12.849 -17.172 -26.464 1.00 86.38 196 HIS A CA 1
ATOM 1628 C C . HIS A 1 196 ? 11.419 -17.405 -25.979 1.00 86.38 196 HIS A C 1
ATOM 1630 O O . HIS A 1 196 ? 11.104 -17.038 -24.845 1.00 86.38 196 HIS A O 1
ATOM 1636 N N . THR A 1 197 ? 10.594 -18.090 -26.777 1.00 88.69 197 THR A N 1
ATOM 1637 C CA . THR A 1 197 ? 9.240 -18.520 -26.389 1.00 88.69 197 THR A CA 1
ATOM 1638 C C . THR A 1 197 ? 9.287 -19.404 -25.142 1.00 88.69 197 THR A C 1
ATOM 1640 O O . THR A 1 197 ? 8.567 -19.168 -24.169 1.00 88.69 197 THR A O 1
ATOM 1643 N N . GLN A 1 198 ? 10.202 -20.376 -25.121 1.00 88.69 198 GLN A N 1
ATOM 1644 C CA . GLN A 1 198 ? 10.378 -21.275 -23.985 1.00 88.69 198 GLN A CA 1
ATOM 1645 C C . GLN A 1 198 ? 10.765 -20.517 -22.707 1.00 88.69 198 GLN A C 1
ATOM 1647 O O . GLN A 1 198 ? 10.208 -20.770 -21.640 1.00 88.69 198 GLN A O 1
ATOM 1652 N N . ARG A 1 199 ? 11.649 -19.516 -22.807 1.00 86.50 199 ARG A N 1
ATOM 1653 C CA . ARG A 1 199 ? 12.055 -18.689 -21.656 1.00 86.50 199 ARG A CA 1
ATOM 1654 C C . ARG A 1 199 ? 10.922 -17.812 -21.127 1.00 86.50 199 ARG A C 1
ATOM 1656 O O . ARG A 1 199 ? 10.839 -17.611 -19.917 1.00 86.50 199 ARG A O 1
ATOM 1663 N N . VAL A 1 200 ? 10.039 -17.309 -21.993 1.00 88.12 200 VAL A N 1
ATOM 1664 C CA . VAL A 1 200 ? 8.825 -16.586 -21.567 1.00 88.12 200 VAL A CA 1
ATOM 1665 C C . VAL A 1 200 ? 7.893 -17.518 -20.786 1.00 88.12 200 VAL A C 1
ATOM 1667 O O . VAL A 1 200 ? 7.401 -17.133 -19.724 1.00 88.12 200 VAL A O 1
ATOM 1670 N N . ARG A 1 201 ? 7.700 -18.761 -21.246 1.00 88.31 201 ARG A N 1
ATOM 1671 C CA . ARG A 1 201 ? 6.892 -19.765 -20.530 1.00 88.31 201 ARG A CA 1
ATOM 1672 C C . ARG A 1 201 ? 7.491 -20.145 -19.179 1.00 88.31 201 ARG A C 1
ATOM 1674 O O . ARG A 1 201 ? 6.767 -20.165 -18.187 1.00 88.31 201 ARG A O 1
ATOM 1681 N N . GLU A 1 202 ? 8.800 -20.383 -19.119 1.00 87.06 202 GLU A N 1
ATOM 1682 C CA . GLU A 1 202 ? 9.512 -20.664 -17.865 1.00 87.06 202 GLU A CA 1
ATOM 1683 C C . GLU A 1 202 ? 9.352 -19.513 -16.863 1.00 87.06 202 GLU A C 1
ATOM 1685 O O . GLU A 1 202 ? 9.026 -19.744 -15.701 1.00 87.06 202 GLU A O 1
ATOM 1690 N N . LEU A 1 203 ? 9.493 -18.260 -17.313 1.00 86.12 203 LEU A N 1
ATOM 1691 C CA . LEU A 1 203 ? 9.281 -17.081 -16.468 1.00 86.12 203 LEU A CA 1
ATOM 1692 C C . LEU A 1 203 ? 7.852 -17.015 -15.913 1.00 86.12 203 LEU A C 1
ATOM 1694 O O . LEU A 1 203 ? 7.668 -16.758 -14.724 1.00 86.12 203 LEU A O 1
ATOM 1698 N N . LYS A 1 204 ? 6.840 -17.298 -16.740 1.00 87.00 204 LYS A N 1
ATOM 1699 C CA . LYS A 1 204 ? 5.441 -17.372 -16.290 1.00 87.00 204 LYS A CA 1
ATOM 1700 C C . LYS A 1 204 ? 5.227 -18.480 -15.255 1.00 87.00 204 LYS A C 1
ATOM 1702 O O . LYS A 1 204 ? 4.513 -18.270 -14.278 1.00 87.00 204 LYS A O 1
ATOM 1707 N N . GLN A 1 205 ? 5.846 -19.645 -15.447 1.00 84.94 205 GLN A N 1
ATOM 1708 C CA . GLN A 1 205 ? 5.755 -20.768 -14.509 1.00 84.94 205 GLN A CA 1
ATOM 1709 C C . GLN A 1 205 ? 6.405 -20.444 -13.162 1.00 84.94 205 GLN A C 1
ATOM 1711 O O . GLN A 1 205 ? 5.782 -20.660 -12.125 1.00 84.94 205 GLN A O 1
ATOM 1716 N N . VAL A 1 206 ? 7.613 -19.875 -13.166 1.00 82.75 206 VAL A N 1
ATOM 1717 C CA . VAL A 1 206 ? 8.323 -19.473 -11.941 1.00 82.75 206 VAL A CA 1
ATOM 1718 C C . VAL A 1 206 ? 7.489 -18.470 -11.138 1.00 82.75 206 VAL A C 1
ATOM 1720 O O . VAL A 1 206 ? 7.303 -18.660 -9.938 1.00 82.75 206 VAL A O 1
ATOM 1723 N N . CYS A 1 207 ? 6.908 -17.466 -11.802 1.00 76.75 207 CYS A N 1
ATOM 1724 C CA . CYS A 1 207 ? 6.026 -16.490 -11.159 1.00 76.75 207 CYS A CA 1
ATOM 1725 C C . CYS A 1 207 ? 4.756 -17.111 -10.549 1.00 76.75 207 CYS A C 1
ATOM 1727 O O . CYS A 1 207 ? 4.265 -16.614 -9.540 1.00 76.75 207 CYS A O 1
ATOM 1729 N N . ASN A 1 208 ? 4.237 -18.205 -11.117 1.00 72.06 208 ASN A N 1
ATOM 1730 C CA . ASN A 1 208 ? 3.063 -18.904 -10.583 1.00 72.06 208 ASN A CA 1
ATOM 1731 C C . ASN A 1 208 ? 3.391 -19.807 -9.384 1.00 72.06 208 ASN A C 1
ATOM 1733 O O . ASN A 1 208 ? 2.580 -19.921 -8.465 1.00 72.06 208 ASN A O 1
ATOM 1737 N N . THR A 1 209 ? 4.561 -20.451 -9.372 1.00 69.25 209 THR A N 1
ATOM 1738 C CA . THR A 1 209 ? 4.944 -21.399 -8.312 1.00 69.25 209 THR A CA 1
ATOM 1739 C C . THR A 1 209 ? 5.230 -20.702 -6.981 1.00 69.25 209 THR A C 1
ATOM 1741 O O . THR A 1 209 ? 4.901 -21.242 -5.926 1.00 69.25 209 THR A O 1
ATOM 1744 N N . THR A 1 210 ? 5.760 -19.474 -7.004 1.00 58.69 210 THR A N 1
ATOM 1745 C CA . THR A 1 210 ? 6.038 -18.691 -5.784 1.00 58.69 210 THR A CA 1
ATOM 1746 C C . THR A 1 210 ? 4.772 -18.306 -4.998 1.00 58.69 210 THR A C 1
ATOM 1748 O O . THR A 1 210 ? 4.872 -17.903 -3.848 1.00 58.69 210 THR A O 1
ATOM 1751 N N . ARG A 1 211 ? 3.566 -18.513 -5.551 1.00 50.03 211 ARG A N 1
ATOM 1752 C CA . ARG A 1 211 ? 2.276 -18.289 -4.871 1.00 50.03 211 ARG A CA 1
ATOM 1753 C C . ARG A 1 211 ? 1.989 -19.265 -3.708 1.00 50.03 211 ARG A C 1
ATOM 1755 O O . ARG A 1 211 ? 1.000 -19.080 -3.010 1.00 50.03 211 ARG A O 1
ATOM 1762 N N . ARG A 1 212 ? 2.789 -20.326 -3.518 1.00 34.59 212 ARG A N 1
ATOM 1763 C CA . ARG A 1 212 ? 2.527 -21.412 -2.542 1.00 34.59 212 ARG A CA 1
ATOM 1764 C C . ARG A 1 212 ? 3.478 -21.465 -1.331 1.00 34.59 212 ARG A C 1
ATOM 1766 O O . ARG A 1 212 ? 3.471 -22.479 -0.640 1.00 34.59 212 ARG A O 1
ATOM 1773 N N . GLY A 1 213 ? 4.300 -20.440 -1.106 1.00 29.55 213 GLY A N 1
ATOM 1774 C CA . GLY A 1 213 ? 5.257 -20.378 0.010 1.00 29.55 213 GLY A CA 1
ATOM 1775 C C . GLY A 1 213 ? 4.830 -19.415 1.101 1.00 29.55 213 GLY A C 1
ATOM 1776 O O . GLY A 1 213 ? 4.429 -18.291 0.732 1.00 29.55 213 GLY A O 1
#

Radius of gyration: 37.69 Å; chains: 1; bounding box: 68×110×84 Å

Organism: NCBI:txid2727404

pLDDT: mean 72.81, std 15.5, range [29.55, 91.94]

Foldseek 3Di:
DDDDDDDDDDDDDPPDDPPPPDDVVNVVVVVVVVVVVVVVVVVPPDPPVVVVVVVVVVVVCVVPPDPPPCPCCVVCVDDDDDDDDPVCPPPPPDDDPDDQDPVNVVVVVVVVVVCVVVVVDDDDPDPDDDPVCLVVLLVVLVPQDLDQDALVSVVVNVVSLVVNCVPQPDLVVLCVVCVLVNDDDPPDDRDDDVSSSVSSVVSSVSSVVVVPD

Secondary structure (DSSP, 8-state):
--------------PPP------HHHHHHHHHHHHHHHHHHHT----HHHH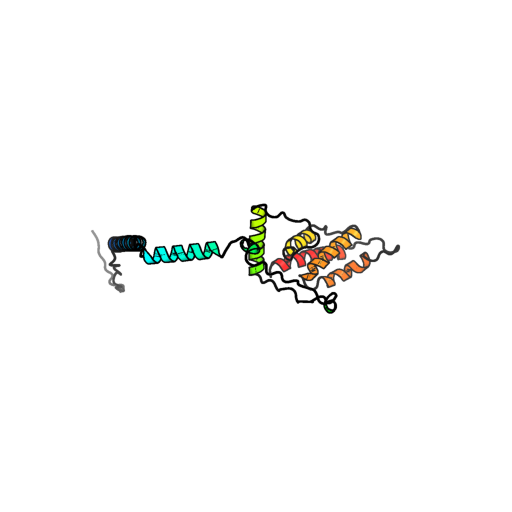HHHHHHHHHHHHH--SSTTTTTTT-------PPPGGGTT----PPPP---HHHHHHHHHHHHHHHHTTS------SS--GGGHHHHHHHHHHS-SS--SHHHHHHHHHHHHHHTTTSTTGGGGGGGGHHHH---TT------HHHHHHHHHHHHHHHHGGG-